Protein AF-A0A9P1A9L5-F1 (afdb_monomer)

Sequence (250 aa):
MLDVLENVRDQLSELHLDADQMEQDINDRKYSIIPPLSDLEQKLLEEERAKRSKPLEGVPEAVDFPLHDIVREMGLDQPVEGIDAEFYEELKKKDAKTVYKNMKEIPDAIARRYLPDLARRFVEFERRIKQVERTLWALPKEDRSLEEDRFEILTELLDKAAQGLEIWEEHCERKIPLGHRCVLEGELIHLITAKFDLIDKICAQFDKLKGKRDEVNDERDMLRYEIRHCDAIFTEIHEKFLKSYLEMDW

Foldseek 3Di:
DVVVVVVVVVVVVVVVVVVVVVVVCVVVVVFFLADDDDPVLVVVVVVVVVVDDDDDPPDDDDDLQVLVVVCVVLVLRGADPPDDPVVLVVVVVDQLLVVQQQLQPPALVVLVRCSSSLSNLLSVLSSLLVVLVVLLVPADDDPPDLLVVVSVLLVLLSVLLNVLSVVLVVLSPADFGSSLNSNLSSLSSNLSVVSSVVSVVCSVCVCVCVVVVVVSVVVSVVSVVSSVVSVVSVVVSVVSVVCRRVVHDD

pLDDT: mean 86.52, std 12.81, range [45.66, 98.44]

Secondary structure (DSSP, 8-state):
-HHHHHHHHHHHHHHHHHHHHHHHHHHTTTT-SSPPPPHHHHHHHHHHHHHSPPPPTTPPPPPSSHHHHHHHHTTTTSPPTT--HHHHHHHHTS-HHHHHTT-TTS-HHHHGGGHHHHHHHHHHHHHHHHHHHHHHHTS---TTSHHHHHHHHHHHHHHHHHHHHHHHHHHHHS---HHHHHHHHHHHHHHHHHHHHHHHHHHTTGGGGTT-HHHHHHHHHHHHHHHHHHHHHHHHHHHHHHHHHTT---

Solvent-accessible surface area (backbone atoms only — not comparable to full-atom values): 14140 Å² total; per-residue (Å²): 114,68,70,60,54,51,54,52,48,52,54,53,50,52,53,49,52,53,48,54,50,48,52,48,38,56,73,70,46,75,61,46,72,50,76,77,80,49,74,67,56,48,52,53,48,52,58,50,57,72,70,54,76,82,70,60,92,93,53,81,77,83,68,92,60,56,58,57,54,52,35,52,77,70,57,32,35,45,69,49,90,98,56,60,69,66,59,56,61,54,51,73,78,49,60,48,43,76,72,20,64,77,28,52,88,39,56,48,90,63,34,57,65,47,48,31,61,53,50,34,53,54,44,50,46,62,57,46,49,58,53,51,51,54,54,59,70,67,52,88,57,52,92,95,34,74,52,36,54,49,50,52,53,51,51,51,38,48,57,57,41,50,49,50,56,58,54,47,53,51,58,72,78,48,85,53,58,42,7,45,50,43,26,50,51,14,51,42,51,44,51,36,50,54,50,52,54,49,50,52,56,46,63,77,46,54,74,78,45,67,94,36,66,68,66,44,50,55,50,51,53,49,53,52,50,52,43,54,47,48,56,54,50,52,50,53,46,50,52,46,48,49,23,48,59,69,75,43,89,118

Nearest PDB structures (foldseek):
  9cpb-assembly1_6K  TM=2.074E-01  e=9.923E-01  Bos taurus
  7khr-assembly1_n  TM=3.176E-01  e=8.191E+00  Bos taurus

Mean predicted aligned error: 8.75 Å

Radius of gyration: 23.17 Å; Cα contacts (8 Å, |Δi|>4): 188; chains: 1; bounding box: 50×59×73 Å

Structure (mmCIF, N/CA/C/O backbone):
data_AF-A0A9P1A9L5-F1
#
_entry.id   AF-A0A9P1A9L5-F1
#
loop_
_atom_site.group_PDB
_atom_site.id
_atom_site.type_symbol
_atom_site.label_atom_id
_atom_site.label_alt_id
_atom_site.label_comp_id
_atom_site.label_asym_id
_atom_site.label_entity_id
_atom_site.label_seq_id
_atom_site.pdbx_PDB_ins_code
_atom_site.Cartn_x
_atom_site.Cartn_y
_atom_site.Cartn_z
_atom_site.occupancy
_atom_site.B_iso_or_equiv
_atom_site.auth_seq_id
_atom_site.auth_comp_id
_atom_site.auth_asym_id
_atom_site.auth_atom_id
_atom_site.pdbx_PDB_model_num
ATOM 1 N N . MET A 1 1 ? 22.531 -40.672 -43.148 1.00 50.56 1 MET A N 1
ATOM 2 C CA . MET A 1 1 ? 21.623 -39.582 -43.583 1.00 50.56 1 MET A CA 1
ATOM 3 C C . MET A 1 1 ? 20.216 -39.799 -43.039 1.00 50.56 1 MET A C 1
ATOM 5 O O . MET A 1 1 ? 19.680 -38.852 -42.491 1.00 50.56 1 MET A O 1
ATOM 9 N N . LEU A 1 2 ? 19.664 -41.019 -43.114 1.00 49.41 2 LEU A N 1
ATOM 10 C CA . LEU A 1 2 ? 18.387 -41.380 -42.475 1.00 49.41 2 LEU A CA 1
ATOM 11 C C . LEU A 1 2 ? 18.439 -41.287 -40.935 1.00 49.41 2 LEU A C 1
ATOM 13 O O . LEU A 1 2 ? 17.637 -40.553 -40.377 1.00 49.41 2 LEU A O 1
ATOM 17 N N . ASP A 1 3 ? 19.467 -41.845 -40.285 1.00 51.09 3 ASP A N 1
ATOM 18 C CA . ASP A 1 3 ? 19.627 -41.757 -38.814 1.00 51.09 3 ASP A CA 1
ATOM 19 C C . ASP A 1 3 ? 19.748 -40.323 -38.273 1.00 51.09 3 ASP A C 1
ATOM 21 O O . ASP A 1 3 ? 19.398 -40.050 -37.134 1.00 51.09 3 ASP A O 1
ATOM 25 N N . VAL A 1 4 ? 20.246 -39.382 -39.083 1.00 52.12 4 VAL A N 1
ATOM 26 C CA . VAL A 1 4 ? 20.356 -37.968 -38.680 1.00 52.12 4 VAL A CA 1
ATOM 27 C C . VAL A 1 4 ? 18.993 -37.276 -38.769 1.00 52.12 4 VAL A C 1
ATOM 29 O O . VAL A 1 4 ? 18.694 -36.415 -37.953 1.00 52.12 4 VAL A O 1
ATOM 32 N N . LEU A 1 5 ? 18.15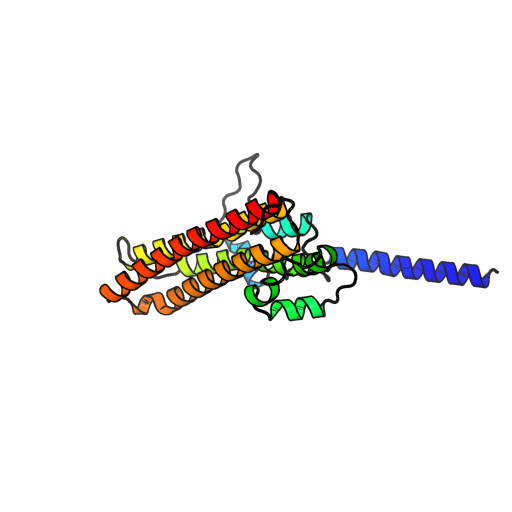3 -37.663 -39.734 1.00 45.66 5 LEU A N 1
ATOM 33 C CA . LEU A 1 5 ? 16.805 -37.115 -39.900 1.00 45.66 5 LEU A CA 1
ATOM 34 C C . LEU A 1 5 ? 15.821 -37.663 -38.859 1.00 45.66 5 LEU A C 1
ATOM 36 O O . LEU A 1 5 ? 14.946 -36.918 -38.43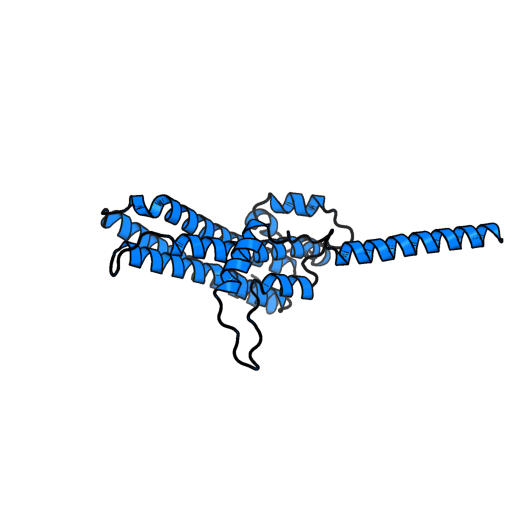1 1.00 45.66 5 LEU A O 1
ATOM 40 N N . GLU A 1 6 ? 15.973 -38.919 -38.431 1.00 53.88 6 GLU A N 1
ATOM 41 C CA . GLU A 1 6 ? 15.203 -39.489 -37.313 1.00 53.88 6 GLU A CA 1
ATOM 42 C C . GLU A 1 6 ? 15.565 -38.818 -35.986 1.00 53.88 6 GLU A C 1
ATOM 44 O O . GLU A 1 6 ? 14.678 -38.340 -35.290 1.00 53.88 6 GLU A O 1
ATOM 49 N N . ASN A 1 7 ? 16.858 -38.631 -35.707 1.00 56.66 7 ASN A N 1
ATOM 50 C CA . ASN A 1 7 ? 17.312 -37.985 -34.472 1.00 56.66 7 ASN A CA 1
ATOM 51 C C . ASN A 1 7 ? 16.873 -36.507 -34.381 1.00 56.66 7 ASN A C 1
ATOM 53 O O . ASN A 1 7 ? 16.500 -36.024 -33.319 1.00 56.66 7 ASN A O 1
ATOM 57 N N . VAL A 1 8 ? 16.854 -35.787 -35.512 1.00 53.59 8 VAL A N 1
ATOM 58 C CA . VAL A 1 8 ? 16.328 -34.409 -35.577 1.00 53.59 8 VAL A CA 1
ATOM 59 C C . VAL A 1 8 ? 14.805 -34.377 -35.409 1.00 53.59 8 VAL A C 1
ATOM 61 O O . VAL A 1 8 ? 14.275 -33.440 -34.816 1.00 53.59 8 VAL A O 1
ATOM 64 N N . ARG A 1 9 ? 14.087 -35.388 -35.912 1.00 55.59 9 ARG A N 1
ATOM 65 C CA . ARG A 1 9 ? 12.630 -35.493 -35.769 1.00 55.59 9 ARG A CA 1
ATOM 66 C C . ARG A 1 9 ? 12.221 -35.819 -34.335 1.00 55.59 9 ARG A C 1
ATOM 68 O O . ARG A 1 9 ? 11.267 -35.217 -33.850 1.00 55.59 9 ARG A O 1
ATOM 75 N N . ASP A 1 10 ? 12.953 -36.706 -33.672 1.00 57.12 10 ASP A N 1
ATOM 76 C CA . ASP A 1 10 ? 12.714 -37.066 -32.275 1.00 57.12 10 ASP A CA 1
ATOM 77 C C . ASP A 1 10 ? 13.008 -35.871 -31.356 1.00 57.12 10 ASP A C 1
ATOM 79 O O . ASP A 1 10 ? 12.148 -35.502 -30.558 1.00 57.12 10 ASP A O 1
ATOM 83 N N . GLN A 1 11 ? 14.119 -35.154 -31.580 1.00 52.41 11 GLN A N 1
ATOM 84 C CA . GLN A 1 11 ? 14.429 -33.900 -30.873 1.00 52.41 11 GLN A CA 1
ATOM 85 C C . GLN A 1 11 ? 13.372 -32.808 -31.090 1.00 52.41 11 GLN A C 1
ATOM 87 O O . GLN A 1 11 ? 13.002 -32.114 -30.149 1.00 52.41 11 GLN A O 1
ATOM 92 N N . LEU A 1 12 ? 12.857 -32.649 -32.315 1.00 50.97 12 LEU A N 1
ATOM 93 C CA . LEU A 1 12 ? 11.762 -31.711 -32.596 1.00 50.97 12 LEU A CA 1
ATOM 94 C C . LEU A 1 12 ? 10.452 -32.123 -31.911 1.00 50.97 12 LEU A C 1
ATOM 96 O O . LEU A 1 12 ? 9.691 -31.254 -31.496 1.00 50.97 12 LEU A O 1
ATOM 100 N N . SER A 1 13 ? 10.188 -33.426 -31.785 1.00 54.66 13 SER A N 1
ATOM 101 C CA . SER A 1 13 ? 8.991 -33.934 -31.109 1.00 54.66 13 SER A CA 1
ATOM 102 C C . SER A 1 13 ? 9.058 -33.786 -29.586 1.00 54.66 13 SER A C 1
ATOM 104 O O . SER A 1 13 ? 8.057 -33.409 -28.984 1.00 54.66 13 SER A O 1
ATOM 106 N N . GLU A 1 14 ? 10.233 -33.990 -28.980 1.00 53.19 14 GLU A N 1
ATOM 107 C CA . GLU A 1 14 ? 10.479 -33.726 -27.556 1.00 53.19 14 GLU A CA 1
ATOM 108 C C . GLU A 1 14 ? 10.382 -32.225 -27.251 1.00 53.19 14 GLU A C 1
ATOM 110 O O . GLU A 1 14 ? 9.707 -31.839 -26.303 1.00 53.19 14 GLU A O 1
ATOM 115 N N . LEU A 1 15 ? 10.942 -31.364 -28.111 1.00 50.00 15 LEU A N 1
ATOM 116 C CA . LEU A 1 15 ? 10.817 -29.906 -27.986 1.00 50.00 15 LEU A CA 1
ATOM 117 C C . LEU A 1 15 ? 9.366 -29.410 -28.103 1.00 50.00 15 LEU A C 1
ATOM 119 O O . LEU A 1 15 ? 9.009 -28.425 -27.463 1.00 50.00 15 LEU A O 1
ATOM 123 N N . HIS A 1 16 ? 8.531 -30.053 -28.926 1.00 52.34 16 HIS A N 1
ATOM 124 C CA . HIS A 1 16 ? 7.101 -29.730 -29.007 1.00 52.34 16 HIS A CA 1
ATOM 125 C C . HIS A 1 16 ? 6.324 -30.222 -27.782 1.00 52.34 16 HIS A C 1
ATOM 127 O O . HIS A 1 16 ? 5.470 -29.491 -27.296 1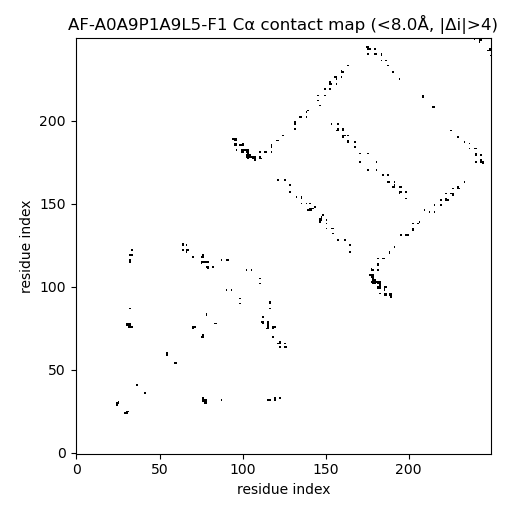.00 52.34 16 HIS A O 1
ATOM 133 N N . LEU A 1 17 ? 6.666 -31.389 -27.228 1.00 50.22 17 LEU A N 1
ATOM 134 C CA . LEU A 1 17 ? 6.090 -31.868 -25.966 1.00 50.22 17 LEU A CA 1
ATOM 135 C C . LEU A 1 17 ? 6.440 -30.952 -24.785 1.00 50.22 17 LEU A C 1
ATOM 137 O O . LEU A 1 17 ? 5.568 -30.650 -23.973 1.00 50.22 17 LEU A O 1
ATOM 141 N N . ASP A 1 18 ? 7.682 -30.469 -24.716 1.00 61.41 18 ASP A N 1
ATOM 142 C CA . ASP A 1 18 ? 8.117 -29.514 -23.693 1.00 61.41 18 ASP A CA 1
ATOM 143 C C . ASP A 1 18 ? 7.456 -28.140 -23.873 1.00 61.41 18 ASP A C 1
ATOM 145 O O . ASP A 1 18 ? 7.105 -27.497 -22.887 1.00 61.41 18 ASP A O 1
ATOM 149 N N . ALA A 1 19 ? 7.237 -27.690 -25.113 1.00 57.44 19 ALA A N 1
ATOM 150 C CA . ALA A 1 19 ? 6.527 -26.442 -25.395 1.00 57.44 19 ALA A CA 1
ATOM 151 C C . ALA A 1 19 ? 5.039 -26.522 -25.023 1.00 57.44 19 ALA A C 1
ATOM 153 O O . ALA A 1 19 ? 4.544 -25.622 -24.349 1.00 57.44 19 ALA A O 1
ATOM 154 N N . ASP A 1 20 ? 4.356 -27.611 -25.383 1.00 66.38 20 ASP A N 1
ATOM 155 C CA . ASP A 1 20 ? 2.947 -27.835 -25.045 1.00 66.38 20 ASP A CA 1
ATOM 156 C C . ASP A 1 20 ? 2.759 -27.992 -23.523 1.00 66.38 20 ASP A C 1
ATOM 158 O O . ASP A 1 20 ? 1.797 -27.475 -22.948 1.00 66.38 20 ASP A O 1
ATOM 162 N N . GLN A 1 21 ? 3.699 -28.661 -22.841 1.00 68.25 21 GLN A N 1
ATOM 163 C CA . GLN A 1 21 ? 3.694 -28.792 -21.383 1.00 68.25 21 GLN A CA 1
ATOM 164 C C . GLN A 1 21 ? 4.014 -27.465 -20.687 1.00 68.25 21 GLN A C 1
ATOM 166 O O . GLN A 1 21 ? 3.397 -27.158 -19.671 1.00 68.25 21 GLN A O 1
ATOM 171 N N . MET A 1 22 ? 4.936 -26.657 -21.220 1.00 55.56 22 MET A N 1
ATOM 172 C CA . MET A 1 22 ? 5.186 -25.303 -20.719 1.00 55.56 22 MET A CA 1
ATOM 173 C C . MET A 1 22 ? 3.974 -24.398 -20.930 1.00 55.56 22 MET A C 1
ATOM 175 O O . MET A 1 22 ? 3.629 -23.640 -20.032 1.00 55.56 22 MET A O 1
ATOM 179 N N . GLU A 1 23 ? 3.293 -24.489 -22.072 1.00 58.53 23 GLU A N 1
ATOM 180 C CA . GLU A 1 23 ? 2.070 -23.729 -22.337 1.00 58.53 23 GLU A CA 1
ATOM 181 C C . GLU A 1 23 ? 0.937 -24.150 -21.388 1.00 58.53 23 GLU A C 1
ATOM 183 O O . GLU A 1 23 ? 0.244 -23.294 -20.835 1.00 58.53 23 GLU A O 1
ATOM 188 N N . GLN A 1 24 ? 0.794 -25.449 -21.103 1.00 65.25 24 GLN A N 1
ATOM 189 C CA . GLN A 1 24 ? -0.096 -25.933 -20.043 1.00 65.25 24 GLN A CA 1
ATOM 190 C C . GLN A 1 24 ? 0.319 -25.435 -18.657 1.00 65.25 24 GLN A C 1
ATOM 192 O O . GLN A 1 24 ? -0.527 -24.935 -17.928 1.00 65.25 24 GLN A O 1
ATOM 197 N N . ASP A 1 25 ? 1.599 -25.491 -18.301 1.00 68.06 25 ASP A N 1
ATOM 198 C CA . ASP A 1 25 ? 2.099 -25.058 -16.993 1.00 68.06 25 ASP A CA 1
ATOM 199 C C . ASP A 1 25 ? 1.963 -23.533 -16.789 1.00 68.06 25 ASP A C 1
ATOM 201 O O . ASP A 1 25 ? 1.699 -23.070 -15.674 1.00 68.06 25 ASP A O 1
ATOM 205 N N . ILE A 1 26 ? 2.078 -22.747 -17.867 1.00 58.09 26 ILE A N 1
ATOM 206 C CA . ILE A 1 26 ? 1.771 -21.310 -17.905 1.00 58.09 26 ILE A CA 1
ATOM 207 C C . ILE A 1 26 ? 0.267 -21.085 -17.698 1.00 58.09 26 ILE A C 1
ATOM 209 O O . ILE A 1 26 ? -0.112 -20.270 -16.854 1.00 58.09 26 ILE A O 1
ATOM 213 N N . ASN A 1 27 ? -0.590 -21.831 -18.403 1.00 59.88 27 ASN A N 1
ATOM 214 C CA . ASN A 1 27 ? -2.048 -21.756 -18.246 1.00 59.88 27 ASN A CA 1
ATOM 215 C C . ASN A 1 27 ? -2.509 -22.179 -16.838 1.00 59.88 27 ASN A C 1
ATOM 217 O O . ASN A 1 27 ? -3.403 -21.553 -16.262 1.00 59.88 27 ASN A O 1
ATOM 221 N N . ASP A 1 28 ? -1.838 -23.170 -16.249 1.00 66.50 28 ASP A N 1
ATOM 222 C CA . ASP A 1 28 ? -2.043 -23.668 -14.885 1.00 66.50 28 ASP A CA 1
ATOM 223 C C . ASP A 1 28 ? -1.376 -22.780 -13.820 1.00 66.50 28 ASP A C 1
ATOM 225 O O . ASP A 1 28 ? -1.453 -23.064 -12.622 1.00 66.50 28 ASP A O 1
ATOM 229 N N . ARG A 1 29 ? -0.756 -21.666 -14.235 1.00 64.62 29 ARG A N 1
ATOM 230 C CA . ARG A 1 29 ? -0.175 -20.628 -13.370 1.00 64.62 29 ARG A CA 1
ATOM 231 C C . ARG A 1 29 ? 0.972 -21.114 -12.484 1.00 64.62 29 ARG A C 1
ATOM 233 O O . ARG A 1 29 ? 1.276 -20.466 -11.481 1.00 64.62 29 ARG A O 1
ATOM 240 N N . LYS A 1 30 ? 1.658 -22.201 -12.850 1.00 63.25 30 LYS A N 1
ATOM 241 C CA . LYS A 1 30 ? 2.789 -22.738 -12.067 1.00 63.25 30 LYS A CA 1
ATOM 242 C C . LYS A 1 30 ? 3.948 -21.750 -11.914 1.00 63.25 30 LYS A C 1
ATOM 244 O O . LYS A 1 30 ? 4.710 -21.868 -10.960 1.00 63.25 30 LYS A O 1
ATOM 249 N N . TYR A 1 31 ? 4.072 -20.788 -12.829 1.00 66.06 31 TYR A N 1
ATOM 250 C CA . TYR A 1 31 ? 5.160 -19.807 -12.846 1.00 66.06 31 TYR A CA 1
ATOM 251 C C . TYR A 1 31 ? 4.744 -18.401 -12.396 1.00 66.06 31 TYR A C 1
ATOM 253 O O . TYR A 1 31 ? 5.550 -17.480 -12.497 1.00 66.06 31 TYR A O 1
ATOM 261 N N . SER A 1 32 ? 3.511 -18.202 -11.913 1.00 77.81 32 SER A N 1
ATOM 262 C CA . SER A 1 32 ? 3.079 -16.875 -11.461 1.00 77.81 32 SER A CA 1
ATOM 263 C C . SER A 1 32 ? 3.827 -16.459 -10.193 1.00 77.81 32 SER A C 1
ATOM 265 O O . SER A 1 32 ? 3.906 -17.208 -9.218 1.00 77.81 32 SER A O 1
ATOM 267 N N . ILE A 1 33 ? 4.361 -15.238 -10.188 1.00 80.88 33 ILE A N 1
ATOM 268 C CA . ILE A 1 33 ? 5.027 -14.653 -9.016 1.00 80.88 33 ILE A CA 1
ATOM 269 C C . ILE A 1 33 ? 3.993 -14.172 -7.987 1.00 80.88 33 ILE A C 1
ATOM 271 O O . ILE A 1 33 ? 4.297 -14.068 -6.791 1.00 80.88 33 ILE A O 1
ATOM 275 N N . ILE A 1 34 ? 2.763 -13.913 -8.438 1.00 81.31 34 ILE A N 1
ATOM 276 C CA . ILE A 1 34 ? 1.638 -13.572 -7.574 1.00 81.31 34 ILE A CA 1
ATOM 277 C C . ILE A 1 34 ? 1.043 -14.862 -7.004 1.00 81.31 34 ILE A C 1
ATOM 279 O O . ILE A 1 34 ? 0.559 -15.704 -7.762 1.00 81.31 34 ILE A O 1
ATOM 283 N N . PRO A 1 35 ? 1.015 -15.024 -5.670 1.00 78.19 35 PRO A N 1
ATOM 284 C CA . PRO A 1 35 ? 0.396 -16.195 -5.070 1.00 78.19 35 PRO A CA 1
ATOM 285 C C . PRO A 1 35 ? -1.116 -16.193 -5.345 1.00 78.19 35 PRO A C 1
ATOM 287 O O . PRO A 1 35 ? -1.736 -15.127 -5.293 1.00 78.19 35 PRO A O 1
ATOM 290 N N . PRO A 1 36 ? -1.760 -17.348 -5.583 1.00 81.25 36 PRO A N 1
ATOM 291 C CA . PRO A 1 36 ? -3.220 -17.419 -5.656 1.00 81.25 36 PRO A CA 1
ATOM 292 C C . PRO A 1 36 ? -3.865 -16.979 -4.329 1.00 81.25 36 PRO A C 1
ATOM 294 O O . PRO A 1 36 ? -3.182 -16.817 -3.314 1.00 81.25 36 PRO A O 1
ATOM 297 N N . LEU A 1 37 ? -5.183 -16.757 -4.331 1.00 81.56 37 LEU A N 1
ATOM 298 C CA . LEU A 1 37 ? -5.927 -16.569 -3.081 1.00 81.56 37 LEU A CA 1
ATOM 299 C C . LEU A 1 37 ? -5.828 -17.844 -2.236 1.00 81.56 37 LEU A C 1
ATOM 301 O O . LEU A 1 37 ? -5.925 -18.951 -2.763 1.00 81.56 37 LEU A O 1
ATOM 305 N N . SER A 1 38 ? -5.649 -17.685 -0.930 1.00 83.88 38 SER A N 1
ATOM 306 C CA . SER A 1 38 ? -5.732 -18.789 0.024 1.00 83.88 38 SER A CA 1
ATOM 307 C C . SER A 1 38 ? -7.169 -19.291 0.176 1.00 83.88 38 SER A C 1
ATOM 309 O O . SER A 1 38 ? -8.123 -18.542 -0.033 1.00 83.88 38 SER A O 1
ATOM 311 N N . ASP A 1 39 ? -7.337 -20.532 0.643 1.00 83.88 39 ASP A N 1
ATOM 312 C CA . ASP A 1 39 ? -8.657 -21.130 0.899 1.00 83.88 39 ASP A CA 1
ATOM 313 C C . ASP A 1 39 ? -9.539 -20.250 1.800 1.00 83.88 39 ASP A C 1
ATOM 315 O O . ASP A 1 39 ? -10.751 -20.136 1.602 1.00 83.88 39 ASP A O 1
ATOM 319 N N . LEU A 1 40 ? -8.928 -19.600 2.798 1.00 83.81 40 LEU A N 1
ATOM 320 C CA . LEU A 1 40 ? -9.629 -18.691 3.701 1.00 83.81 40 LEU A CA 1
ATOM 321 C C . LEU A 1 40 ? -10.083 -17.422 2.974 1.00 83.81 40 LEU A C 1
ATOM 323 O O . LEU A 1 40 ? -11.234 -17.016 3.125 1.00 83.81 40 LEU A O 1
ATOM 327 N N . GLU A 1 41 ? -9.203 -16.798 2.188 1.00 81.25 41 GLU A N 1
ATOM 328 C CA . GLU A 1 41 ? -9.549 -15.614 1.395 1.00 81.25 41 GLU A CA 1
ATOM 329 C C . GLU A 1 41 ? -10.652 -15.931 0.386 1.00 81.25 41 GLU A C 1
ATOM 331 O O . GLU A 1 41 ? -11.592 -15.151 0.242 1.00 81.25 41 GLU A O 1
ATOM 336 N N . GLN A 1 42 ? -10.572 -17.094 -0.259 1.00 85.12 42 GLN A N 1
ATOM 337 C CA . GLN A 1 42 ? -11.542 -17.548 -1.245 1.00 85.12 42 GLN A CA 1
ATOM 338 C C . GLN A 1 42 ? -12.916 -17.789 -0.614 1.00 85.12 42 GLN A C 1
ATOM 340 O O . GLN A 1 42 ? -13.917 -17.274 -1.107 1.00 85.12 42 GLN A O 1
ATOM 345 N N . LYS A 1 43 ? -12.965 -18.461 0.541 1.00 87.00 43 LYS A N 1
ATOM 346 C CA . LYS A 1 43 ? -14.209 -18.642 1.295 1.00 87.00 43 LYS A CA 1
ATOM 347 C C . LYS A 1 43 ? -14.830 -17.305 1.715 1.00 87.00 43 LYS A C 1
ATOM 349 O O . LYS A 1 43 ? -16.031 -17.102 1.552 1.00 87.00 43 LYS A O 1
ATOM 354 N N . LEU A 1 44 ? -14.026 -16.382 2.245 1.00 83.44 44 LEU A N 1
ATOM 355 C CA . LEU A 1 44 ? -14.512 -15.061 2.661 1.00 83.44 44 LEU A CA 1
ATOM 356 C C . LEU A 1 44 ? -15.028 -14.245 1.468 1.00 83.44 44 LEU A C 1
ATOM 358 O O . LEU A 1 44 ? -16.022 -13.530 1.592 1.00 83.44 44 LEU A O 1
ATOM 362 N N . LEU A 1 45 ? -14.386 -14.376 0.306 1.00 82.44 45 LEU A N 1
ATOM 363 C CA . LEU A 1 45 ? -14.829 -13.750 -0.934 1.00 82.44 45 LEU A CA 1
ATOM 364 C C . LEU A 1 45 ? -16.189 -14.290 -1.392 1.00 82.44 45 LEU A C 1
ATOM 366 O O . LEU A 1 45 ? -17.069 -13.521 -1.772 1.00 82.44 45 LEU A O 1
ATOM 370 N N . GLU A 1 46 ? -16.379 -15.607 -1.337 1.00 85.50 46 GLU A N 1
ATOM 371 C CA . GLU A 1 46 ? -17.652 -16.252 -1.669 1.00 85.50 46 GLU A CA 1
ATOM 372 C C . GLU A 1 46 ? -18.779 -15.807 -0.727 1.00 85.50 46 GLU A C 1
ATOM 374 O O . GLU A 1 46 ? -19.881 -15.494 -1.183 1.00 85.50 46 GLU A O 1
ATOM 379 N N . GLU A 1 47 ? -18.498 -15.702 0.575 1.00 85.38 47 GLU A N 1
ATOM 380 C CA . GLU A 1 47 ? -19.443 -15.178 1.568 1.00 85.38 47 GLU A CA 1
ATOM 381 C C . GLU A 1 47 ? -19.829 -13.715 1.295 1.00 85.38 47 GLU A C 1
ATOM 383 O O . GLU A 1 47 ? -20.989 -13.337 1.473 1.00 85.38 47 GLU A O 1
ATOM 388 N N . GLU A 1 48 ? -18.885 -12.878 0.855 1.00 80.69 48 GLU A N 1
ATOM 389 C CA . GLU A 1 48 ? -19.168 -11.498 0.450 1.00 80.69 48 GLU A CA 1
ATOM 390 C C . GLU A 1 48 ? -19.988 -11.433 -0.839 1.00 80.69 48 GLU A C 1
ATOM 392 O O . GLU A 1 48 ? -20.980 -10.704 -0.886 1.00 80.69 48 GLU A O 1
ATOM 397 N N . ARG A 1 49 ? -19.646 -12.231 -1.857 1.00 81.19 49 ARG A N 1
ATOM 398 C CA . ARG A 1 49 ? -20.414 -12.326 -3.110 1.00 81.19 49 ARG A CA 1
ATOM 399 C C . ARG A 1 49 ? -21.857 -12.747 -2.859 1.00 81.19 49 ARG A C 1
ATOM 401 O O . ARG A 1 49 ? -22.766 -12.172 -3.448 1.00 81.19 49 ARG A O 1
ATOM 408 N N . ALA A 1 50 ? -22.082 -13.680 -1.935 1.00 83.69 50 ALA A N 1
ATOM 409 C CA . ALA A 1 50 ? -23.423 -14.120 -1.557 1.00 83.69 50 ALA A CA 1
ATOM 410 C C . ALA A 1 50 ? -24.281 -13.002 -0.931 1.00 83.69 50 ALA A C 1
ATOM 412 O O . ALA A 1 50 ? -25.509 -13.061 -1.004 1.00 83.69 50 ALA A O 1
ATOM 413 N N . LYS A 1 51 ? -23.658 -11.981 -0.326 1.00 82.44 51 LYS A N 1
ATOM 414 C CA . LYS A 1 51 ? -24.353 -10.820 0.260 1.00 82.44 51 LYS A CA 1
ATOM 415 C C . LYS A 1 51 ? -24.655 -9.721 -0.764 1.00 82.44 51 LYS A C 1
ATOM 417 O O . LYS A 1 51 ? -25.478 -8.853 -0.475 1.00 82.44 51 LYS A O 1
ATOM 422 N N . ARG A 1 52 ? -24.001 -9.718 -1.933 1.00 79.00 52 ARG A N 1
ATOM 423 C CA . ARG A 1 52 ? -24.152 -8.660 -2.943 1.00 79.00 52 ARG A CA 1
ATOM 424 C C . ARG A 1 52 ? -25.435 -8.843 -3.752 1.00 79.00 52 ARG A C 1
ATOM 426 O O . ARG A 1 52 ? -25.759 -9.929 -4.226 1.00 79.00 52 ARG A O 1
ATOM 433 N N . SER A 1 53 ? -26.165 -7.749 -3.944 1.00 76.19 53 SER A N 1
ATOM 434 C CA . SER A 1 53 ? -27.260 -7.690 -4.914 1.00 76.19 53 SER A CA 1
ATOM 435 C C . SER A 1 53 ? -26.708 -7.765 -6.338 1.00 76.19 53 SER A C 1
ATOM 437 O O . SER A 1 53 ? -25.671 -7.166 -6.621 1.00 76.19 53 SER A O 1
ATOM 439 N N . LYS A 1 54 ? -27.411 -8.459 -7.244 1.00 75.81 54 LYS A N 1
ATOM 440 C CA . LYS A 1 54 ? -27.007 -8.532 -8.657 1.00 75.81 54 LYS A CA 1
ATOM 441 C C . LYS A 1 54 ? -26.908 -7.128 -9.278 1.00 75.81 54 LYS A C 1
ATOM 443 O O . LYS A 1 54 ? -27.778 -6.300 -8.984 1.00 75.81 54 LYS A O 1
ATOM 448 N N . PRO A 1 55 ? -25.908 -6.872 -10.142 1.00 70.00 55 PRO A N 1
ATOM 449 C CA . PRO A 1 55 ? -25.818 -5.611 -10.862 1.00 70.00 55 PRO A CA 1
ATOM 450 C C . PRO A 1 55 ? -27.053 -5.381 -11.741 1.00 70.00 55 PRO A C 1
ATOM 452 O O . PRO A 1 55 ? -27.693 -6.327 -12.207 1.00 70.00 55 PRO A O 1
ATOM 455 N N . LEU A 1 56 ? -27.386 -4.107 -11.959 1.00 78.69 56 LEU A N 1
ATOM 456 C CA . LEU A 1 56 ? -28.432 -3.709 -12.899 1.00 78.69 56 LEU A CA 1
ATOM 457 C C . LEU A 1 56 ? -28.045 -4.115 -14.330 1.00 78.69 56 LEU A C 1
ATOM 459 O O . LEU A 1 56 ? -26.867 -4.144 -14.684 1.00 78.69 56 LEU A O 1
ATOM 463 N N . GLU A 1 57 ? -29.044 -4.418 -15.159 1.00 76.50 57 GLU A N 1
ATOM 464 C CA . GLU A 1 57 ? -28.835 -4.862 -16.541 1.00 76.50 57 GLU A CA 1
ATOM 465 C C . GLU A 1 57 ? -28.031 -3.821 -17.345 1.00 76.50 57 GLU A C 1
ATOM 467 O O . GLU A 1 57 ? -28.375 -2.640 -17.371 1.00 76.50 57 GLU A O 1
ATOM 472 N N . GLY A 1 58 ? -26.934 -4.257 -17.974 1.00 74.94 58 GLY A N 1
ATOM 473 C CA . GLY A 1 58 ? -26.022 -3.393 -18.734 1.00 74.94 58 GLY A CA 1
ATOM 474 C C . GLY A 1 58 ? -24.879 -2.760 -17.931 1.00 74.94 58 GLY A C 1
ATOM 475 O O . GLY A 1 58 ? -24.017 -2.126 -18.537 1.00 74.94 58 GLY A O 1
ATOM 476 N N . VAL A 1 59 ? -24.826 -2.943 -16.606 1.00 69.50 59 VAL A N 1
ATOM 477 C CA . VAL A 1 59 ? -23.697 -2.496 -15.772 1.00 69.50 59 VAL A CA 1
ATOM 478 C C . VAL A 1 59 ? -22.695 -3.64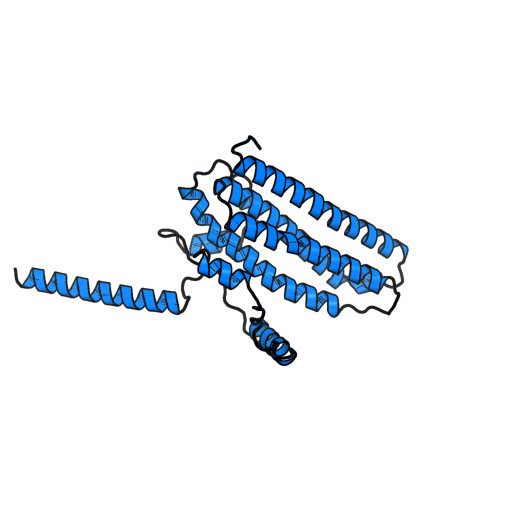8 -15.611 1.00 69.50 59 VAL A C 1
ATOM 480 O O . VAL A 1 59 ? -23.094 -4.715 -15.136 1.00 69.50 59 VAL A O 1
ATOM 483 N N . PRO A 1 60 ? -21.415 -3.468 -15.995 1.00 70.19 60 PRO A N 1
ATOM 484 C CA . PRO A 1 60 ? -20.372 -4.458 -15.742 1.00 70.19 60 PRO A CA 1
ATOM 485 C C . PRO A 1 60 ? -20.265 -4.788 -14.251 1.00 70.19 60 PRO A C 1
ATOM 487 O O . PRO A 1 60 ? -20.409 -3.913 -13.396 1.00 70.19 60 PRO A O 1
ATOM 490 N N . GLU A 1 61 ? -20.013 -6.053 -13.933 1.00 73.19 61 GLU A N 1
ATOM 491 C CA . GLU A 1 61 ? -19.795 -6.477 -12.553 1.00 73.19 61 GLU A CA 1
ATOM 492 C C . GLU A 1 61 ? -18.458 -5.922 -12.044 1.00 73.19 61 GLU A C 1
ATOM 494 O O . GLU A 1 61 ? -17.440 -6.006 -12.732 1.00 73.19 61 GLU A O 1
ATOM 499 N N . ALA A 1 62 ? -18.461 -5.332 -10.846 1.00 69.62 62 ALA A N 1
ATOM 500 C CA . ALA A 1 62 ? -17.236 -4.850 -10.222 1.00 69.62 62 ALA A CA 1
ATOM 501 C C . ALA A 1 62 ? -16.335 -6.040 -9.865 1.00 69.62 62 ALA A C 1
ATOM 503 O O . ALA A 1 62 ? -16.753 -6.954 -9.148 1.00 69.62 62 ALA A O 1
ATOM 504 N N . VAL A 1 63 ? -15.099 -6.017 -10.364 1.00 76.19 63 VAL A N 1
ATOM 505 C CA . VAL A 1 63 ? -14.096 -7.042 -10.068 1.00 76.19 63 VAL A CA 1
ATOM 506 C C . VAL A 1 63 ? -13.638 -6.892 -8.618 1.00 76.19 63 VAL A C 1
ATOM 508 O O . VAL A 1 63 ? -13.477 -5.788 -8.111 1.00 76.19 63 VAL A O 1
ATOM 511 N N . ASP A 1 64 ? -13.442 -8.017 -7.934 1.00 76.12 64 ASP A N 1
ATOM 512 C CA . ASP A 1 64 ? -13.046 -8.022 -6.525 1.00 76.12 64 ASP A CA 1
ATOM 513 C C . ASP A 1 64 ? -11.589 -7.623 -6.287 1.00 76.12 64 ASP A C 1
ATOM 515 O O . ASP A 1 64 ? -11.285 -7.083 -5.226 1.00 76.12 64 ASP A O 1
ATOM 519 N N . PHE A 1 65 ? -10.714 -7.967 -7.227 1.00 82.06 65 PHE A N 1
ATOM 520 C CA . PHE A 1 65 ? -9.270 -7.747 -7.175 1.00 82.06 65 PHE A CA 1
ATOM 521 C C . PHE A 1 65 ? -8.792 -7.225 -8.541 1.00 82.06 65 PHE A C 1
ATOM 523 O O . PHE A 1 65 ? -8.139 -7.969 -9.280 1.00 82.06 65 PHE A O 1
ATOM 530 N N . PRO A 1 66 ? -9.223 -6.015 -8.951 1.00 84.19 66 PRO A N 1
ATOM 531 C CA . PRO A 1 66 ? -8.909 -5.455 -10.264 1.00 84.19 66 PRO A CA 1
ATOM 532 C C . PRO A 1 66 ? -7.404 -5.385 -10.552 1.00 84.19 66 PRO A C 1
ATOM 534 O O . PRO A 1 66 ? -7.007 -5.643 -11.690 1.00 84.19 66 PRO A O 1
ATOM 537 N N . LEU A 1 67 ? -6.551 -5.134 -9.548 1.00 86.94 67 LEU A N 1
ATOM 538 C CA . LEU A 1 67 ? -5.103 -5.084 -9.774 1.00 86.94 67 LEU A CA 1
ATOM 539 C C . LEU A 1 67 ? -4.544 -6.423 -10.245 1.00 86.94 67 LEU A C 1
ATOM 541 O O . LEU A 1 67 ? -3.619 -6.457 -11.053 1.00 86.94 67 LEU A O 1
ATOM 545 N N . HIS A 1 68 ? -5.106 -7.539 -9.778 1.00 84.06 68 HIS A N 1
ATOM 546 C CA . HIS A 1 68 ? -4.664 -8.855 -10.225 1.00 84.06 68 HIS A CA 1
ATOM 547 C C . HIS A 1 68 ? -4.837 -9.024 -11.741 1.00 84.06 68 HIS A C 1
ATOM 549 O O . HIS A 1 68 ? -3.981 -9.629 -12.397 1.00 84.06 68 HIS A O 1
ATOM 555 N N . ASP A 1 69 ? -5.941 -8.534 -12.299 1.00 84.88 69 ASP A N 1
ATOM 556 C CA . ASP A 1 69 ? -6.196 -8.645 -13.731 1.00 84.88 69 ASP A CA 1
ATOM 557 C C . ASP A 1 69 ? -5.334 -7.650 -14.520 1.00 84.88 69 ASP A C 1
ATOM 559 O O . ASP A 1 69 ? -4.714 -8.062 -15.499 1.00 84.88 69 ASP A O 1
ATOM 563 N N . ILE A 1 70 ? -5.151 -6.418 -14.025 1.00 86.88 70 ILE A N 1
ATOM 564 C CA . ILE A 1 70 ? -4.236 -5.426 -14.623 1.00 86.88 70 ILE A CA 1
ATOM 565 C C . ILE A 1 70 ? -2.807 -5.979 -14.723 1.00 86.88 70 ILE A C 1
ATOM 567 O O . ILE A 1 70 ? -2.200 -5.949 -15.793 1.00 86.88 70 ILE A O 1
ATOM 571 N N . VAL A 1 71 ? -2.263 -6.539 -13.635 1.00 89.31 71 VAL A N 1
ATOM 572 C CA . VAL A 1 71 ? -0.906 -7.115 -13.643 1.00 89.31 71 VAL A CA 1
ATOM 573 C C . VAL A 1 71 ? -0.778 -8.207 -14.703 1.00 89.31 71 VAL A C 1
ATOM 575 O O . VAL A 1 71 ? 0.237 -8.268 -15.401 1.00 89.31 71 VAL A O 1
ATOM 578 N N . ARG A 1 72 ? -1.803 -9.054 -14.835 1.00 86.62 72 ARG A N 1
ATOM 579 C CA . ARG A 1 72 ? -1.820 -10.153 -15.804 1.00 86.62 72 ARG A CA 1
ATOM 580 C C . ARG A 1 72 ? -1.857 -9.632 -17.236 1.00 86.62 72 ARG A C 1
ATOM 582 O O . ARG A 1 72 ? -1.081 -10.086 -18.070 1.00 86.62 72 ARG A O 1
ATOM 589 N N . GLU A 1 73 ? -2.726 -8.667 -17.522 1.00 88.31 73 GLU A N 1
ATOM 590 C CA . GLU A 1 73 ? -2.831 -8.040 -18.845 1.00 88.31 73 GLU A CA 1
ATOM 591 C C . GLU A 1 73 ? -1.522 -7.359 -19.261 1.00 88.31 73 GLU A C 1
ATOM 593 O O . GLU A 1 73 ? -1.151 -7.368 -20.435 1.00 88.31 73 GLU A O 1
ATOM 598 N N . MET A 1 74 ? -0.777 -6.830 -18.290 1.00 87.19 74 MET A N 1
ATOM 599 C CA . MET A 1 74 ? 0.536 -6.226 -18.503 1.00 87.19 74 MET A CA 1
ATOM 600 C C . MET A 1 74 ? 1.701 -7.231 -18.541 1.00 87.19 74 MET A C 1
ATOM 602 O O . MET A 1 74 ? 2.837 -6.822 -18.798 1.00 87.19 74 MET A O 1
ATOM 606 N N . GLY A 1 75 ? 1.460 -8.520 -18.271 1.00 87.88 75 GLY A N 1
ATOM 607 C CA . GLY A 1 75 ? 2.500 -9.554 -18.184 1.00 87.88 75 GLY A CA 1
ATOM 608 C C . GLY A 1 75 ? 3.490 -9.338 -17.034 1.00 87.88 75 GLY A C 1
ATOM 609 O O . GLY A 1 75 ? 4.648 -9.747 -17.118 1.00 87.88 75 GLY A O 1
ATOM 610 N N . LEU A 1 76 ? 3.063 -8.646 -15.977 1.00 89.62 76 LEU A N 1
ATOM 611 C CA . LEU A 1 76 ? 3.877 -8.325 -14.803 1.00 89.62 76 LEU A CA 1
ATOM 612 C C . LEU A 1 76 ? 3.826 -9.426 -13.729 1.00 89.62 76 LEU A C 1
ATOM 614 O O . LEU A 1 76 ? 4.547 -9.347 -12.740 1.00 89.62 76 LEU A O 1
ATOM 618 N N . ASP A 1 77 ? 2.996 -10.455 -13.905 1.00 87.31 77 ASP A N 1
ATOM 619 C CA . ASP A 1 77 ? 2.887 -11.606 -13.002 1.00 87.31 77 ASP A CA 1
ATOM 620 C C . ASP A 1 77 ? 3.850 -12.747 -13.363 1.00 87.31 77 ASP A C 1
ATOM 622 O O . ASP A 1 77 ? 3.946 -13.725 -12.617 1.00 87.31 77 ASP A O 1
ATOM 626 N N . GLN A 1 78 ? 4.574 -12.618 -14.477 1.00 86.38 78 GLN A N 1
ATOM 627 C CA . GLN A 1 78 ? 5.509 -13.620 -14.977 1.00 86.38 78 GLN A CA 1
ATOM 628 C C . GLN A 1 78 ? 6.967 -13.265 -14.652 1.00 86.38 78 GLN A C 1
ATOM 630 O O . GLN A 1 78 ? 7.346 -12.086 -14.659 1.00 86.38 78 GLN A O 1
ATOM 635 N N . PRO A 1 79 ? 7.822 -14.270 -14.390 1.00 85.31 79 PRO A N 1
ATOM 636 C CA . PRO A 1 79 ? 9.253 -14.056 -14.265 1.00 85.31 79 PRO A CA 1
ATOM 637 C C . PRO A 1 79 ? 9.832 -13.551 -15.582 1.00 85.31 79 PRO A C 1
ATOM 639 O O . PRO A 1 79 ? 9.458 -13.990 -16.668 1.00 85.31 79 PRO A O 1
ATOM 642 N N . VAL A 1 80 ? 10.786 -12.627 -15.480 1.00 86.88 80 VAL A N 1
ATOM 643 C CA . VAL A 1 80 ? 11.530 -12.171 -16.656 1.00 86.88 80 VAL A CA 1
ATOM 644 C C . VAL A 1 80 ? 12.430 -13.307 -17.145 1.00 86.88 80 VAL A C 1
ATOM 646 O O . VAL A 1 80 ? 13.080 -13.975 -16.343 1.00 86.88 80 VAL A O 1
ATOM 649 N N . GLU A 1 81 ? 12.493 -13.504 -18.463 1.00 83.00 81 GLU A N 1
ATOM 650 C CA . GLU A 1 81 ? 13.313 -14.545 -19.088 1.00 83.00 81 GLU A CA 1
ATOM 651 C C . GLU A 1 81 ? 14.764 -14.522 -18.567 1.00 83.00 81 GLU A C 1
ATOM 653 O O . GLU A 1 81 ? 15.413 -13.472 -18.493 1.00 83.00 81 GLU A O 1
ATOM 658 N N . GLY A 1 82 ? 15.270 -15.697 -18.182 1.00 80.12 82 GLY A N 1
ATOM 659 C CA . GLY A 1 82 ? 16.620 -15.862 -17.639 1.00 80.12 82 GLY A CA 1
ATOM 660 C C . GLY A 1 82 ? 16.788 -15.466 -16.166 1.00 80.12 82 GLY A C 1
ATOM 661 O O . GLY A 1 82 ? 17.924 -15.420 -15.692 1.00 80.12 82 GLY A O 1
ATOM 662 N N . ILE A 1 83 ? 15.700 -15.179 -15.442 1.00 85.69 83 ILE A N 1
ATOM 663 C CA . ILE A 1 83 ? 15.704 -14.946 -13.991 1.00 85.69 83 ILE A CA 1
ATOM 664 C C . ILE A 1 83 ? 15.131 -16.161 -13.264 1.00 85.69 83 ILE A C 1
ATOM 666 O O . ILE A 1 83 ? 14.032 -16.616 -13.568 1.00 85.69 83 ILE A O 1
ATOM 670 N N . ASP A 1 84 ? 15.886 -16.673 -12.294 1.00 83.00 84 ASP A N 1
ATOM 671 C CA . ASP A 1 84 ? 15.484 -17.814 -11.471 1.00 83.00 84 ASP A CA 1
ATOM 672 C C . ASP A 1 84 ? 14.399 -17.425 -10.449 1.00 83.00 84 ASP A C 1
ATOM 674 O O . ASP A 1 84 ? 14.378 -16.304 -9.937 1.00 83.00 84 ASP A O 1
ATOM 678 N N . ALA A 1 85 ? 13.528 -18.368 -10.100 1.00 84.50 85 ALA A N 1
ATOM 679 C CA . ALA A 1 85 ? 12.513 -18.208 -9.066 1.00 84.50 85 ALA A CA 1
ATOM 680 C C . ALA A 1 85 ? 13.126 -17.853 -7.698 1.00 84.50 85 ALA A C 1
ATOM 682 O O . ALA A 1 85 ? 12.538 -17.071 -6.946 1.00 84.50 85 ALA A O 1
ATOM 683 N N . GLU A 1 86 ? 14.333 -18.352 -7.393 1.00 88.50 86 GLU A N 1
ATOM 684 C CA . GLU A 1 86 ? 15.041 -18.046 -6.141 1.00 88.50 86 GLU A CA 1
ATOM 685 C C . GLU A 1 86 ? 15.276 -16.535 -5.958 1.00 88.50 86 GLU A C 1
ATOM 687 O O . GLU A 1 86 ? 15.151 -16.018 -4.846 1.00 88.50 86 GLU A O 1
ATOM 692 N N . PHE A 1 87 ? 15.507 -15.793 -7.048 1.00 90.88 87 PHE A N 1
ATOM 693 C CA . PHE A 1 87 ? 15.659 -14.336 -7.005 1.00 90.88 87 PHE A CA 1
ATOM 694 C C . PHE A 1 87 ? 14.415 -13.651 -6.424 1.00 90.88 87 PHE A C 1
ATOM 696 O O . PHE A 1 87 ? 14.523 -12.801 -5.537 1.00 90.88 87 PHE A O 1
ATOM 703 N N . TYR A 1 88 ? 13.224 -14.040 -6.884 1.00 90.69 88 TYR A N 1
ATOM 704 C CA . TYR A 1 88 ? 11.968 -13.470 -6.398 1.00 90.69 88 TYR A CA 1
ATOM 705 C C . TYR A 1 88 ? 11.668 -13.902 -4.956 1.00 90.69 88 TYR A C 1
ATOM 707 O O . TYR A 1 88 ? 11.199 -13.089 -4.159 1.00 90.69 88 TYR A O 1
ATOM 715 N N . GLU A 1 89 ? 12.009 -15.135 -4.575 1.00 89.50 89 GLU A N 1
ATOM 716 C CA . GLU A 1 89 ? 11.896 -15.603 -3.186 1.00 89.50 89 GLU A CA 1
ATOM 717 C C . GLU A 1 89 ? 12.815 -14.847 -2.216 1.00 89.50 89 GLU A C 1
ATOM 719 O O . GLU A 1 89 ? 12.451 -14.595 -1.063 1.00 89.50 89 GLU A O 1
ATOM 724 N N . GLU A 1 90 ? 14.000 -14.433 -2.662 1.00 90.75 90 GLU A N 1
ATOM 725 C CA . GLU A 1 90 ? 14.848 -13.539 -1.879 1.00 90.75 90 GLU A CA 1
ATOM 726 C C . GLU A 1 90 ? 14.274 -12.126 -1.772 1.00 90.75 90 GLU A C 1
ATOM 728 O O . GLU A 1 90 ? 14.344 -11.521 -0.698 1.00 90.75 90 GLU A O 1
ATOM 733 N N . LEU A 1 91 ? 13.726 -11.583 -2.866 1.00 91.38 91 LEU A N 1
ATOM 734 C CA . LEU A 1 91 ? 13.137 -10.243 -2.869 1.00 91.38 91 LEU A CA 1
ATOM 735 C C . LEU A 1 91 ? 11.978 -10.137 -1.882 1.00 91.38 91 LEU A C 1
ATOM 737 O O . LEU A 1 91 ? 11.923 -9.159 -1.135 1.00 91.38 91 LEU A O 1
ATOM 741 N N . LYS A 1 92 ? 11.125 -11.164 -1.788 1.00 90.06 92 LYS A N 1
ATOM 742 C CA . LYS A 1 92 ? 10.011 -11.239 -0.823 1.00 90.06 92 LYS A CA 1
ATOM 743 C C . LYS A 1 92 ? 10.439 -10.989 0.626 1.00 90.06 92 LYS A C 1
ATOM 745 O O . LYS A 1 92 ? 9.674 -10.427 1.404 1.00 90.06 92 LYS A O 1
ATOM 750 N N . LYS A 1 93 ? 11.666 -11.368 0.993 1.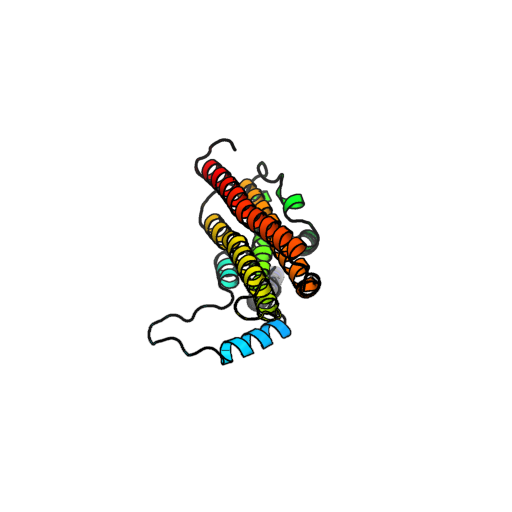00 90.00 93 LYS A N 1
ATOM 751 C CA . LYS A 1 93 ? 12.199 -11.255 2.364 1.00 90.00 93 LYS A CA 1
ATOM 752 C C . LYS A 1 93 ? 12.803 -9.882 2.673 1.00 90.00 93 LYS A C 1
ATOM 754 O O . LYS A 1 93 ? 13.167 -9.625 3.819 1.00 90.00 93 LYS A O 1
ATOM 759 N N . LYS A 1 94 ? 12.970 -9.022 1.665 1.00 91.62 94 LYS A N 1
ATOM 760 C CA . LYS A 1 94 ? 13.647 -7.727 1.788 1.00 91.62 94 LYS A CA 1
ATOM 761 C C . LYS A 1 94 ? 12.627 -6.588 1.855 1.00 91.62 94 LYS A C 1
ATOM 763 O O . LYS A 1 94 ? 11.568 -6.633 1.226 1.00 91.62 94 LYS A O 1
ATOM 768 N N . ASP A 1 95 ? 12.975 -5.549 2.609 1.00 90.06 95 ASP A N 1
ATOM 769 C CA . ASP A 1 95 ? 12.223 -4.296 2.644 1.00 90.06 95 ASP A CA 1
ATOM 770 C C . ASP A 1 95 ? 12.344 -3.565 1.297 1.00 90.06 95 ASP A C 1
ATOM 772 O O . ASP A 1 95 ? 13.447 -3.374 0.777 1.00 90.06 95 ASP A O 1
ATOM 776 N N . ALA A 1 96 ? 11.204 -3.148 0.741 1.00 89.31 96 ALA A N 1
ATOM 777 C CA . ALA A 1 96 ? 11.137 -2.540 -0.585 1.00 89.31 96 ALA A CA 1
ATOM 778 C C . ALA A 1 96 ? 11.954 -1.243 -0.657 1.00 89.31 96 ALA A C 1
ATOM 780 O O . ALA A 1 96 ? 12.736 -1.061 -1.590 1.00 89.31 96 ALA A O 1
ATOM 781 N N . LYS A 1 97 ? 11.868 -0.379 0.364 1.00 84.19 97 LYS A N 1
ATOM 782 C CA . LYS A 1 97 ? 12.649 0.865 0.397 1.00 84.19 97 LYS A CA 1
ATOM 783 C C . LYS A 1 97 ? 14.140 0.573 0.275 1.00 84.19 97 LYS A C 1
ATOM 785 O O . LYS A 1 97 ? 14.848 1.258 -0.449 1.00 84.19 97 LYS A O 1
ATOM 790 N N . THR A 1 98 ? 14.624 -0.458 0.958 1.00 90.12 98 THR A N 1
ATOM 791 C CA . THR A 1 98 ? 16.041 -0.832 0.948 1.00 90.12 98 THR A CA 1
ATOM 792 C C . THR A 1 98 ? 16.487 -1.390 -0.404 1.00 90.12 98 THR A C 1
ATOM 794 O O . THR A 1 98 ? 17.559 -1.025 -0.883 1.00 90.12 98 THR A O 1
ATOM 797 N N . VAL A 1 99 ? 15.670 -2.241 -1.032 1.00 92.44 99 VAL A N 1
ATOM 798 C CA . VAL A 1 99 ? 15.973 -2.830 -2.348 1.00 92.44 99 VAL A CA 1
ATOM 799 C C . VAL A 1 99 ? 16.005 -1.758 -3.437 1.00 92.44 99 VAL A C 1
ATOM 801 O O . VAL A 1 99 ? 16.943 -1.714 -4.232 1.00 92.44 99 VAL A O 1
ATOM 804 N N . TYR A 1 100 ? 15.001 -0.881 -3.459 1.00 95.12 100 TYR A N 1
ATOM 805 C CA . TYR A 1 100 ? 14.729 -0.028 -4.612 1.00 95.12 100 TYR A CA 1
ATOM 806 C C . TYR A 1 100 ? 15.377 1.358 -4.549 1.00 95.12 100 TYR A C 1
ATOM 808 O O . TYR A 1 100 ? 15.581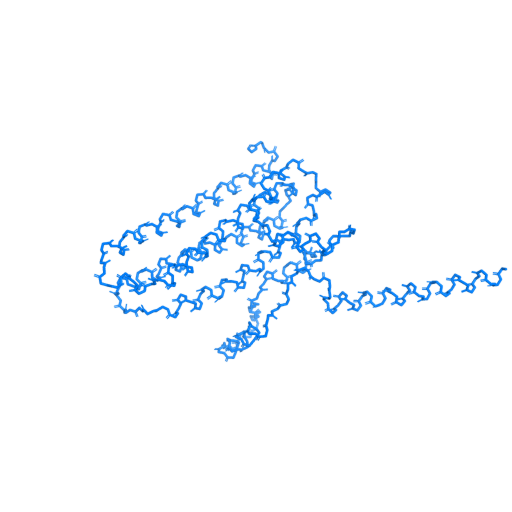 1.974 -5.591 1.00 95.12 100 TYR A O 1
ATOM 816 N N . LYS A 1 101 ? 15.764 1.847 -3.362 1.00 92.31 101 LYS A N 1
ATOM 817 C CA . LYS A 1 101 ? 16.226 3.235 -3.137 1.00 92.31 101 LYS A CA 1
ATOM 818 C C . LYS A 1 101 ? 17.305 3.733 -4.102 1.00 92.31 101 LYS A C 1
ATOM 820 O O . LYS A 1 101 ? 17.309 4.908 -4.447 1.00 92.31 101 LYS A O 1
ATOM 825 N N . ASN A 1 102 ? 18.228 2.868 -4.520 1.00 91.56 102 ASN A N 1
ATOM 826 C CA . ASN A 1 102 ? 19.372 3.257 -5.352 1.00 91.56 102 ASN A CA 1
ATOM 827 C C . ASN A 1 102 ? 19.234 2.800 -6.812 1.00 91.56 102 ASN A C 1
ATOM 829 O O . ASN A 1 102 ? 20.230 2.727 -7.528 1.00 91.56 102 ASN A O 1
ATOM 833 N N . MET A 1 103 ? 18.019 2.470 -7.260 1.00 94.38 103 MET A N 1
ATOM 834 C CA . MET A 1 103 ? 17.800 1.935 -8.604 1.00 94.38 103 MET A CA 1
ATOM 835 C C . MET A 1 103 ? 17.678 2.988 -9.701 1.00 94.38 103 MET A C 1
ATOM 837 O O . MET A 1 103 ? 17.655 2.624 -10.870 1.00 94.38 103 MET A O 1
ATOM 841 N N . LYS A 1 104 ? 17.660 4.278 -9.354 1.00 92.69 104 LYS A N 1
ATOM 842 C CA . LYS A 1 104 ? 17.497 5.376 -10.312 1.00 92.69 104 LYS A CA 1
ATOM 843 C C . LYS A 1 104 ? 18.412 5.257 -11.533 1.00 92.69 104 LYS A C 1
ATOM 845 O O . LYS A 1 104 ? 17.942 5.283 -12.659 1.00 92.69 104 LYS A O 1
ATOM 850 N N . GLU A 1 105 ? 19.708 5.108 -11.284 1.00 92.00 105 GLU A N 1
ATOM 851 C CA . GLU A 1 105 ? 20.752 5.117 -12.317 1.00 92.00 105 GLU A CA 1
ATOM 852 C C . GLU A 1 105 ? 20.959 3.728 -12.951 1.00 92.00 105 GLU A C 1
ATOM 854 O O . GLU A 1 105 ? 21.915 3.498 -13.693 1.00 92.00 105 GLU A O 1
ATOM 859 N N . ILE A 1 106 ? 20.096 2.761 -12.623 1.00 92.75 106 ILE A N 1
ATOM 860 C CA . ILE A 1 106 ? 20.187 1.404 -13.150 1.00 92.75 106 ILE A CA 1
ATOM 861 C C . ILE A 1 106 ? 19.539 1.361 -14.539 1.00 92.75 106 ILE A C 1
ATOM 863 O O . ILE A 1 106 ? 18.389 1.777 -14.686 1.00 92.75 106 ILE A O 1
ATOM 867 N N . PRO A 1 107 ? 20.224 0.801 -15.556 1.00 93.25 107 PRO A N 1
ATOM 868 C CA . PRO A 1 107 ? 19.658 0.654 -16.890 1.00 93.25 107 PRO A CA 1
ATOM 869 C C . PRO A 1 107 ? 18.345 -0.134 -16.897 1.00 93.25 107 PRO A C 1
ATOM 871 O O . PRO A 1 107 ? 18.217 -1.154 -16.214 1.00 93.25 107 PRO A O 1
ATOM 874 N N . ASP A 1 108 ? 17.419 0.258 -17.771 1.00 93.31 108 ASP A N 1
ATOM 875 C CA . ASP A 1 108 ? 16.105 -0.383 -17.919 1.00 93.31 108 ASP A CA 1
ATOM 876 C C . ASP A 1 108 ? 16.181 -1.899 -18.154 1.00 93.31 108 ASP A C 1
ATOM 878 O O . ASP A 1 108 ? 15.355 -2.653 -17.641 1.00 93.31 108 ASP A O 1
ATOM 882 N N . ALA A 1 109 ? 17.204 -2.369 -18.874 1.00 89.88 109 ALA A N 1
ATOM 883 C CA . ALA A 1 109 ? 17.440 -3.796 -19.112 1.00 89.88 109 ALA A CA 1
ATOM 884 C C . ALA A 1 109 ? 17.649 -4.603 -17.813 1.00 89.88 109 ALA A C 1
ATOM 886 O O . ALA A 1 109 ? 17.357 -5.799 -17.764 1.00 89.88 109 ALA A O 1
ATOM 887 N N . ILE A 1 110 ? 18.154 -3.955 -16.761 1.00 91.44 110 ILE A N 1
ATOM 888 C CA . ILE A 1 110 ? 18.346 -4.547 -15.436 1.00 91.44 110 ILE A CA 1
ATOM 889 C C . ILE A 1 110 ? 17.120 -4.272 -14.560 1.00 91.44 110 ILE A C 1
ATOM 891 O O . ILE A 1 110 ? 16.602 -5.201 -13.943 1.00 91.44 110 ILE A O 1
ATOM 895 N N . ALA A 1 111 ? 16.625 -3.029 -14.535 1.00 93.19 111 ALA A N 1
ATOM 896 C CA . ALA A 1 111 ? 15.496 -2.627 -13.694 1.00 93.19 111 ALA A CA 1
ATOM 897 C C . ALA A 1 111 ? 14.206 -3.408 -14.007 1.00 93.19 111 ALA A C 1
ATOM 899 O O . ALA A 1 111 ? 13.473 -3.774 -13.091 1.00 93.19 111 ALA A O 1
ATOM 900 N N . ARG A 1 112 ? 13.981 -3.781 -15.277 1.00 93.12 112 ARG A N 1
ATOM 901 C CA . ARG A 1 112 ? 12.835 -4.600 -15.711 1.00 93.12 112 ARG A CA 1
ATOM 902 C C . ARG A 1 112 ? 12.642 -5.881 -14.893 1.00 93.12 112 ARG A C 1
ATOM 904 O O . ARG A 1 112 ? 11.508 -6.284 -14.667 1.00 93.12 112 ARG A O 1
ATOM 911 N N . ARG A 1 113 ? 13.729 -6.502 -14.422 1.00 93.38 113 ARG A N 1
ATOM 912 C CA . ARG A 1 113 ? 13.705 -7.767 -13.660 1.00 93.38 113 ARG A CA 1
ATOM 913 C C . ARG A 1 113 ? 12.957 -7.653 -12.329 1.00 93.38 113 ARG A C 1
ATOM 915 O O . ARG A 1 113 ? 12.493 -8.662 -11.809 1.00 93.38 113 ARG A O 1
ATOM 922 N N . TYR A 1 114 ? 12.836 -6.436 -11.803 1.00 94.19 114 TYR A N 1
ATOM 923 C CA . TYR A 1 114 ? 12.238 -6.143 -10.505 1.00 94.19 114 TYR A CA 1
ATOM 924 C C . TYR A 1 114 ? 10.756 -5.760 -10.576 1.00 94.19 114 TYR A C 1
ATOM 926 O O . TYR A 1 114 ? 10.072 -5.817 -9.556 1.00 94.19 114 TYR A O 1
ATOM 934 N N . LEU A 1 115 ? 10.243 -5.397 -11.759 1.00 93.31 115 LEU A N 1
ATOM 935 C CA . LEU A 1 115 ? 8.841 -4.997 -11.919 1.00 93.31 115 LEU A CA 1
ATOM 936 C C . LEU A 1 115 ? 7.850 -6.078 -11.451 1.00 93.31 115 LEU A C 1
ATOM 938 O O . LEU A 1 115 ? 6.875 -5.704 -10.800 1.00 93.31 115 LEU A O 1
ATOM 942 N N . PRO A 1 116 ? 8.098 -7.388 -11.670 1.00 93.56 116 PRO A N 1
ATOM 943 C CA . PRO A 1 116 ? 7.201 -8.411 -11.141 1.00 93.56 116 PRO A CA 1
ATOM 944 C C . PRO A 1 116 ? 7.126 -8.465 -9.608 1.00 93.56 116 PRO A C 1
ATOM 946 O O . PRO A 1 116 ? 6.056 -8.711 -9.056 1.00 93.56 116 PRO A O 1
ATOM 949 N N . ASP A 1 117 ? 8.225 -8.190 -8.888 1.00 95.06 117 ASP A N 1
ATOM 950 C CA . ASP A 1 117 ? 8.173 -8.123 -7.417 1.00 95.06 117 ASP A CA 1
ATOM 951 C C . ASP A 1 117 ? 7.396 -6.893 -6.936 1.00 95.06 117 ASP A C 1
ATOM 953 O O . ASP A 1 117 ? 6.622 -6.997 -5.985 1.00 95.06 117 ASP A O 1
ATOM 957 N N . LEU A 1 118 ? 7.571 -5.745 -7.598 1.00 94.88 118 LEU A N 1
ATOM 958 C CA . LEU A 1 118 ? 6.806 -4.533 -7.295 1.00 94.88 118 LEU A CA 1
ATOM 959 C C . LEU A 1 118 ? 5.307 -4.786 -7.492 1.00 94.88 118 LEU A C 1
ATOM 961 O O . LEU A 1 118 ? 4.533 -4.603 -6.554 1.00 94.88 118 LEU A O 1
ATOM 965 N N . ALA A 1 119 ? 4.910 -5.305 -8.658 1.00 94.62 119 ALA A N 1
ATOM 966 C CA . ALA A 1 119 ? 3.520 -5.627 -8.974 1.00 94.62 119 ALA A CA 1
ATOM 967 C C . ALA A 1 119 ? 2.899 -6.617 -7.975 1.00 94.62 119 ALA A C 1
ATOM 969 O O . ALA A 1 119 ? 1.791 -6.395 -7.482 1.00 94.62 119 ALA A O 1
ATOM 970 N N . ARG A 1 120 ? 3.640 -7.669 -7.594 1.00 94.44 120 ARG A N 1
ATOM 971 C CA . ARG A 1 120 ? 3.216 -8.612 -6.549 1.00 94.44 120 ARG A CA 1
ATOM 972 C C . ARG A 1 120 ? 2.883 -7.900 -5.237 1.00 94.44 120 ARG A C 1
ATOM 974 O O . ARG A 1 120 ? 1.855 -8.198 -4.636 1.00 94.44 120 ARG A O 1
ATOM 981 N N . ARG A 1 121 ? 3.727 -6.964 -4.790 1.00 95.31 121 ARG A N 1
ATOM 982 C CA . ARG A 1 121 ? 3.515 -6.229 -3.530 1.00 95.31 121 ARG A CA 1
ATOM 983 C C . ARG A 1 121 ? 2.264 -5.351 -3.575 1.00 95.31 121 ARG A C 1
ATOM 985 O O . ARG A 1 121 ? 1.550 -5.294 -2.580 1.00 95.31 121 ARG A O 1
ATOM 992 N N . PHE A 1 122 ? 1.959 -4.720 -4.710 1.00 95.50 122 PHE A N 1
ATOM 993 C CA . PHE A 1 122 ? 0.717 -3.949 -4.862 1.00 95.50 122 PHE A CA 1
ATOM 994 C C . PHE A 1 122 ? -0.533 -4.833 -4.846 1.00 95.50 122 PHE A C 1
ATOM 996 O O . PHE A 1 122 ? -1.499 -4.507 -4.158 1.00 95.50 122 PHE A O 1
ATOM 1003 N N . VAL A 1 123 ? -0.491 -6.001 -5.493 1.00 92.88 123 VAL A N 1
ATOM 1004 C CA . VAL A 1 123 ? -1.593 -6.978 -5.420 1.00 92.88 123 VAL A CA 1
ATOM 1005 C C . VAL A 1 123 ? -1.778 -7.517 -3.997 1.00 92.88 123 VAL A C 1
ATOM 1007 O O . VAL A 1 123 ? -2.902 -7.732 -3.547 1.00 92.88 123 VAL A O 1
ATOM 1010 N N . GLU A 1 124 ? -0.697 -7.699 -3.238 1.00 92.94 124 GLU A N 1
ATOM 1011 C CA . GLU A 1 124 ? -0.792 -8.050 -1.817 1.00 92.94 124 GLU A CA 1
ATOM 1012 C C . GLU A 1 124 ? -1.418 -6.933 -0.972 1.00 92.94 124 GLU A C 1
ATOM 1014 O O . GLU A 1 124 ? -2.175 -7.234 -0.047 1.00 92.94 124 GLU A O 1
ATOM 1019 N N . PHE A 1 125 ? -1.174 -5.657 -1.292 1.00 94.88 125 PHE A N 1
ATOM 1020 C CA . PHE A 1 125 ? -1.865 -4.557 -0.618 1.00 94.88 125 PHE A CA 1
ATOM 1021 C C . PHE A 1 125 ? -3.359 -4.545 -0.901 1.00 94.88 125 PHE A C 1
ATOM 1023 O O . PHE A 1 125 ? -4.123 -4.386 0.044 1.00 94.88 125 PHE A O 1
ATOM 1030 N N . GLU A 1 126 ? -3.790 -4.779 -2.140 1.00 92.56 126 GLU A N 1
ATOM 1031 C CA . GLU A 1 126 ? -5.216 -4.881 -2.480 1.00 92.56 126 GLU A CA 1
ATOM 1032 C C . GLU A 1 126 ? -5.929 -5.951 -1.633 1.00 92.56 126 GLU A C 1
ATOM 1034 O O . GLU A 1 126 ? -7.025 -5.736 -1.110 1.00 92.56 126 GLU A O 1
ATOM 1039 N N . ARG A 1 127 ? -5.268 -7.092 -1.406 1.00 90.38 127 ARG A N 1
ATOM 1040 C CA . ARG A 1 127 ? -5.769 -8.137 -0.497 1.00 90.38 127 ARG A CA 1
ATOM 1041 C C . ARG A 1 127 ? -5.785 -7.676 0.953 1.00 90.38 127 ARG A C 1
ATOM 1043 O O . ARG A 1 127 ? -6.774 -7.883 1.660 1.00 90.38 127 ARG A O 1
ATOM 1050 N N . ARG A 1 128 ? -4.701 -7.039 1.397 1.00 92.31 128 ARG A N 1
ATOM 1051 C CA . ARG A 1 128 ? -4.554 -6.563 2.774 1.00 92.31 128 ARG A CA 1
ATOM 1052 C C . ARG A 1 128 ? -5.561 -5.465 3.116 1.00 92.31 128 ARG A C 1
ATOM 1054 O O . ARG A 1 128 ? -6.054 -5.481 4.238 1.00 92.31 128 ARG A O 1
ATOM 1061 N N . ILE A 1 129 ? -5.938 -4.593 2.176 1.00 92.62 129 ILE A N 1
ATOM 1062 C CA . ILE A 1 129 ? -6.983 -3.573 2.374 1.00 92.62 129 ILE A CA 1
ATOM 1063 C C . ILE A 1 129 ? -8.256 -4.230 2.903 1.00 92.62 129 ILE A C 1
ATOM 1065 O O . ILE A 1 129 ? -8.706 -3.876 3.988 1.00 92.62 129 ILE A O 1
ATOM 1069 N N . LYS A 1 130 ? -8.759 -5.278 2.237 1.00 87.25 130 LYS A N 1
ATOM 1070 C CA . LYS A 1 130 ? -9.978 -5.980 2.679 1.00 87.25 130 LYS A CA 1
ATOM 1071 C C . LYS A 1 130 ? -9.856 -6.567 4.083 1.00 87.25 130 LYS A C 1
ATOM 1073 O O . LYS A 1 130 ? -10.821 -6.596 4.847 1.00 87.25 130 LYS A O 1
ATOM 1078 N N . GLN A 1 131 ? -8.676 -7.070 4.446 1.00 88.31 131 GLN A N 1
ATOM 1079 C CA . GLN A 1 131 ? -8.430 -7.575 5.797 1.00 88.31 131 GLN A CA 1
ATOM 1080 C C . GLN A 1 131 ? -8.453 -6.446 6.838 1.00 88.31 131 GLN A C 1
ATOM 1082 O O . GLN A 1 131 ? -9.064 -6.602 7.901 1.00 88.31 131 GLN A O 1
ATOM 1087 N N . VAL A 1 132 ? -7.803 -5.322 6.538 1.00 91.75 132 VAL A N 1
ATOM 1088 C CA . VAL A 1 132 ? -7.753 -4.148 7.416 1.00 91.75 132 VAL A CA 1
ATOM 1089 C C . VAL A 1 132 ? -9.150 -3.541 7.567 1.00 91.75 132 VAL A C 1
ATOM 1091 O O . VAL A 1 132 ? -9.577 -3.301 8.693 1.00 91.75 132 VAL A O 1
ATOM 1094 N N . GLU A 1 133 ? -9.916 -3.406 6.481 1.00 91.69 133 GLU A N 1
ATOM 1095 C CA . GLU A 1 133 ? -11.315 -2.961 6.508 1.00 91.69 133 GLU A CA 1
ATOM 1096 C C . GLU A 1 133 ? -12.154 -3.827 7.450 1.00 91.69 133 GLU A C 1
ATOM 1098 O O . GLU A 1 133 ? -12.799 -3.311 8.362 1.00 91.69 133 GLU A O 1
ATOM 1103 N N . ARG A 1 134 ? -12.118 -5.157 7.293 1.00 88.81 134 ARG A N 1
ATOM 1104 C CA . ARG A 1 134 ? -12.857 -6.072 8.181 1.00 88.81 134 ARG A CA 1
ATOM 1105 C C . ARG A 1 134 ? -12.451 -5.900 9.644 1.00 88.81 134 ARG A C 1
ATOM 1107 O O . ARG A 1 134 ? -13.311 -5.936 10.523 1.00 88.81 134 ARG A O 1
ATOM 1114 N N . THR A 1 135 ? -11.160 -5.699 9.899 1.00 89.88 135 THR A N 1
ATOM 1115 C CA . THR A 1 135 ? -10.627 -5.478 11.249 1.00 89.88 135 THR A CA 1
ATOM 1116 C C . THR A 1 135 ? -11.158 -4.174 11.845 1.00 89.88 135 THR A C 1
ATOM 1118 O O . THR A 1 135 ? -11.649 -4.182 12.973 1.00 89.88 135 THR A O 1
ATOM 1121 N N . LEU A 1 136 ? -11.144 -3.081 11.077 1.00 92.38 136 LEU A N 1
ATOM 1122 C CA . LEU A 1 136 ? -11.694 -1.786 11.481 1.00 92.38 136 LEU A CA 1
ATOM 1123 C C . LEU A 1 136 ? -13.197 -1.877 11.763 1.00 92.38 136 LEU A C 1
ATOM 1125 O O . LEU A 1 136 ? -13.681 -1.392 12.788 1.00 92.38 136 LEU A O 1
ATOM 1129 N N . TRP A 1 137 ? -13.954 -2.527 10.880 1.00 90.56 137 TRP A N 1
ATOM 1130 C CA . TRP A 1 137 ? -15.402 -2.665 11.031 1.00 90.56 137 TRP A CA 1
ATOM 1131 C C . TRP A 1 137 ? -15.801 -3.496 12.253 1.00 90.56 137 TRP A C 1
ATOM 1133 O O . TRP A 1 137 ? -16.852 -3.232 12.839 1.00 90.56 137 TRP A O 1
ATOM 1143 N N . ALA A 1 138 ? -14.951 -4.435 12.676 1.00 91.12 138 ALA A N 1
ATOM 1144 C CA . ALA A 1 138 ? -15.145 -5.243 13.877 1.00 91.12 138 ALA A CA 1
ATOM 1145 C C . ALA A 1 138 ? -14.833 -4.504 15.193 1.00 91.12 138 ALA A C 1
ATOM 1147 O O . ALA A 1 138 ? -15.120 -5.045 16.264 1.00 91.12 138 ALA A O 1
ATOM 1148 N N . LEU A 1 139 ? -14.259 -3.295 15.145 1.00 90.62 139 LEU A N 1
ATOM 1149 C CA . LEU A 1 139 ? -13.919 -2.544 16.352 1.00 90.62 139 LEU A CA 1
ATOM 1150 C C . LEU A 1 139 ? -15.171 -2.169 17.164 1.00 90.62 139 LEU A C 1
ATOM 1152 O O . LEU A 1 139 ? -16.168 -1.714 16.584 1.00 90.62 139 LEU A O 1
ATOM 1156 N N . PRO A 1 140 ? -15.118 -2.302 18.504 1.00 87.25 140 PRO A N 1
ATOM 1157 C CA . PRO A 1 140 ? -16.208 -1.895 19.376 1.00 87.25 140 PRO A CA 1
ATOM 1158 C C . PRO A 1 140 ? -16.303 -0.366 19.413 1.00 87.25 140 PRO A C 1
ATOM 1160 O O . PRO A 1 140 ? -15.418 0.313 19.930 1.00 87.25 140 PRO A O 1
ATOM 1163 N N . LYS A 1 141 ? -17.395 0.177 18.877 1.00 87.75 141 LYS A N 1
ATOM 1164 C CA . LYS A 1 141 ? -17.682 1.617 18.854 1.00 87.75 141 LYS A CA 1
ATOM 1165 C C . LYS A 1 141 ? -19.136 1.881 19.224 1.00 87.75 141 LYS A C 1
ATOM 1167 O O . LYS A 1 141 ? -20.030 1.146 18.803 1.00 87.75 141 LYS A O 1
ATOM 1172 N N . GLU A 1 142 ? -19.346 2.899 20.048 1.00 87.88 142 GLU A N 1
ATOM 1173 C CA . GLU A 1 142 ? -20.669 3.397 20.425 1.00 87.88 142 GLU A CA 1
ATOM 1174 C C . GLU A 1 142 ? -20.987 4.634 19.569 1.00 87.88 142 GLU A C 1
ATOM 1176 O O . GLU A 1 142 ? -20.083 5.391 19.223 1.00 87.88 142 GLU A O 1
ATOM 1181 N N . ASP A 1 143 ? -22.259 4.836 19.219 1.00 87.88 143 ASP A N 1
ATOM 1182 C CA . ASP A 1 143 ? -22.694 5.994 18.423 1.00 87.88 143 ASP A CA 1
ATOM 1183 C C . ASP A 1 143 ? -22.350 7.306 19.150 1.00 87.88 143 ASP A C 1
ATOM 1185 O O . ASP A 1 143 ? -22.646 7.472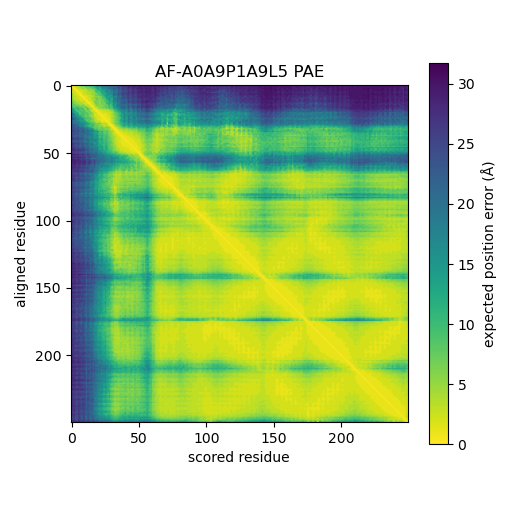 20.340 1.00 87.88 143 ASP A O 1
ATOM 1189 N N . ARG A 1 144 ? -21.736 8.245 18.426 1.00 86.62 144 ARG A N 1
ATOM 1190 C CA . ARG A 1 144 ? -21.253 9.552 18.896 1.00 86.62 144 ARG A CA 1
ATOM 1191 C C . ARG A 1 144 ? -20.215 9.465 20.013 1.00 86.62 144 ARG A C 1
ATOM 1193 O O . ARG A 1 144 ? -20.204 10.308 20.919 1.00 86.62 144 ARG A O 1
ATOM 1200 N N . SER A 1 145 ? -19.348 8.457 19.965 1.00 90.25 145 SER A N 1
ATOM 1201 C CA . SER A 1 145 ? -18.280 8.255 20.946 1.00 90.25 145 SER A CA 1
ATOM 1202 C C . SER A 1 145 ? -16.896 8.647 20.412 1.00 90.25 145 SER A C 1
ATOM 1204 O O . SER A 1 145 ? -16.693 8.877 19.221 1.00 90.25 145 SER A O 1
ATOM 1206 N N . LEU A 1 146 ? -15.907 8.734 21.310 1.00 90.69 146 LEU A N 1
ATOM 1207 C CA . LEU A 1 146 ? -14.516 8.968 20.905 1.00 90.69 146 LEU A CA 1
ATOM 1208 C C . LEU A 1 146 ? -13.948 7.776 20.119 1.00 90.69 146 LEU A C 1
ATOM 1210 O O . LEU A 1 146 ? -13.035 7.940 19.318 1.00 90.69 146 LEU A O 1
ATOM 1214 N N . GLU A 1 147 ? -14.469 6.578 20.362 1.00 91.31 147 GLU A N 1
ATOM 1215 C CA . GLU A 1 147 ? -14.143 5.364 19.627 1.00 91.31 147 GLU A CA 1
ATOM 1216 C C . GLU A 1 147 ? -14.674 5.409 18.189 1.00 91.31 147 GLU A C 1
ATOM 1218 O O . GLU A 1 147 ? -13.958 5.003 17.278 1.00 91.31 147 GLU A O 1
ATOM 1223 N N . GLU A 1 148 ? -15.875 5.946 17.958 1.00 93.19 148 GLU A N 1
ATOM 1224 C CA . GLU A 1 148 ? -16.381 6.169 16.596 1.00 93.19 148 GLU A CA 1
ATOM 1225 C C . GLU A 1 148 ? -15.482 7.139 15.816 1.00 93.19 148 GLU A C 1
ATOM 1227 O O . GLU A 1 148 ? -15.023 6.803 14.731 1.00 93.19 148 GLU A O 1
ATOM 1232 N N . ASP A 1 149 ? -15.121 8.275 16.412 1.00 93.69 149 ASP A N 1
ATOM 1233 C CA . ASP A 1 149 ? -14.215 9.271 15.815 1.00 93.69 149 ASP A CA 1
ATOM 1234 C C . ASP A 1 149 ? -12.831 8.673 15.484 1.00 93.69 149 ASP A C 1
ATOM 1236 O O . ASP A 1 149 ? -12.278 8.882 14.405 1.00 93.69 149 ASP A O 1
ATOM 1240 N N . ARG A 1 150 ? -12.268 7.852 16.383 1.00 94.44 150 ARG A N 1
ATOM 1241 C CA . ARG A 1 150 ? -11.013 7.125 16.111 1.00 94.44 150 ARG A CA 1
ATOM 1242 C C . ARG A 1 150 ? -11.161 6.146 14.951 1.00 94.44 150 ARG A C 1
ATOM 1244 O O . ARG A 1 150 ? -10.247 6.042 14.138 1.00 94.44 150 ARG A O 1
ATOM 1251 N N . PHE A 1 151 ? -12.276 5.420 14.891 1.00 94.88 151 PHE A N 1
ATOM 1252 C CA . PHE A 1 151 ? -12.576 4.521 13.781 1.00 94.88 151 PHE A CA 1
ATOM 1253 C C . PHE A 1 151 ? -12.652 5.293 12.456 1.00 94.88 151 PHE A C 1
ATOM 1255 O O . PHE A 1 151 ? -11.995 4.880 11.506 1.00 94.88 151 PHE A O 1
ATOM 1262 N N . GLU A 1 152 ? -13.349 6.432 12.416 1.00 96.25 152 GLU A N 1
ATOM 1263 C CA . GLU A 1 152 ? -13.451 7.285 11.223 1.00 96.25 152 GLU A CA 1
ATOM 1264 C C . GLU A 1 152 ? -12.074 7.766 10.737 1.00 96.25 152 GLU A C 1
ATOM 1266 O O . GLU A 1 152 ? -11.748 7.643 9.555 1.00 96.25 152 GLU A O 1
ATOM 1271 N N . ILE A 1 153 ? -11.219 8.243 11.648 1.00 97.44 153 ILE A N 1
ATOM 1272 C CA . ILE A 1 153 ? -9.868 8.698 11.286 1.00 97.44 153 ILE A CA 1
ATOM 1273 C C . ILE A 1 153 ? -9.002 7.527 10.791 1.00 97.44 153 ILE A C 1
ATOM 1275 O O . ILE A 1 153 ? -8.209 7.691 9.865 1.00 97.44 153 ILE A O 1
ATOM 1279 N N . LEU A 1 154 ? -9.130 6.335 11.384 1.00 97.75 154 LEU A N 1
ATOM 1280 C CA . LEU A 1 154 ? -8.409 5.148 10.914 1.00 97.75 154 LEU A CA 1
ATOM 1281 C C . LEU A 1 154 ? -8.874 4.708 9.522 1.00 97.75 154 LEU A C 1
ATOM 1283 O O . LEU A 1 154 ? -8.034 4.322 8.709 1.00 97.75 154 LEU A O 1
ATOM 1287 N N . THR A 1 155 ? -10.177 4.783 9.234 1.00 97.12 155 THR A N 1
ATOM 1288 C CA . THR A 1 155 ? -10.697 4.525 7.884 1.00 97.12 155 THR A CA 1
ATOM 1289 C C . THR A 1 155 ? -10.206 5.572 6.887 1.00 97.12 155 THR A C 1
ATOM 1291 O O . THR A 1 155 ? -9.756 5.203 5.811 1.00 97.12 155 THR A O 1
ATOM 1294 N N . GLU A 1 156 ? -10.150 6.852 7.271 1.00 98.25 156 GLU A N 1
ATOM 1295 C CA . GLU A 1 156 ? -9.576 7.904 6.421 1.00 98.25 156 GLU A CA 1
ATOM 1296 C C . GLU A 1 156 ? -8.084 7.657 6.145 1.00 98.25 156 GLU A C 1
ATOM 1298 O O . GLU A 1 156 ? -7.620 7.830 5.019 1.00 98.25 156 GLU A O 1
ATOM 1303 N N . LEU A 1 157 ? -7.316 7.207 7.146 1.00 98.44 157 LEU A N 1
ATOM 1304 C CA . LEU A 1 157 ? -5.911 6.840 6.956 1.00 98.44 157 LEU A CA 1
ATOM 1305 C C . LEU A 1 157 ? -5.751 5.639 6.014 1.00 98.44 157 LEU A C 1
ATOM 1307 O O . LEU A 1 157 ? -4.810 5.628 5.216 1.00 98.44 157 LEU A O 1
ATOM 1311 N N . LEU A 1 158 ? -6.641 4.645 6.097 1.00 97.94 158 LEU A N 1
ATOM 1312 C CA . LEU A 1 158 ? -6.654 3.507 5.179 1.00 97.94 158 LEU A CA 1
ATOM 1313 C C . LEU A 1 158 ? -6.913 3.969 3.744 1.00 97.94 158 LEU A C 1
ATOM 1315 O O . LEU A 1 158 ? -6.105 3.663 2.868 1.00 97.94 158 LEU A O 1
ATOM 1319 N N . ASP A 1 159 ? -7.972 4.752 3.528 1.00 97.00 159 ASP A N 1
ATOM 1320 C CA . ASP A 1 159 ? -8.327 5.304 2.216 1.00 97.00 159 ASP A CA 1
ATOM 1321 C C . ASP A 1 159 ? -7.167 6.121 1.642 1.00 97.00 159 ASP A C 1
ATOM 1323 O O . ASP A 1 159 ? -6.782 5.971 0.483 1.00 97.00 159 ASP A O 1
ATOM 1327 N N . LYS A 1 160 ? -6.536 6.946 2.482 1.00 97.44 160 LYS A N 1
ATOM 1328 C CA . LYS A 1 160 ? -5.370 7.741 2.100 1.00 97.44 160 LYS A CA 1
ATOM 1329 C C . LYS A 1 160 ? -4.176 6.883 1.723 1.00 97.44 160 LYS A C 1
ATOM 1331 O O . LYS A 1 160 ? -3.544 7.153 0.711 1.00 97.44 160 LYS A O 1
ATOM 1336 N N . ALA A 1 161 ? -3.854 5.850 2.494 1.00 97.25 161 ALA A N 1
ATOM 1337 C CA . ALA A 1 161 ? -2.785 4.929 2.127 1.00 97.25 161 ALA A CA 1
ATOM 1338 C C . ALA A 1 161 ? -3.105 4.187 0.814 1.00 97.25 161 ALA A C 1
ATOM 1340 O O . ALA A 1 161 ? -2.212 4.013 -0.015 1.00 97.25 161 ALA A O 1
ATOM 1341 N N . ALA A 1 162 ? -4.370 3.817 0.593 1.00 95.69 162 ALA A N 1
ATOM 1342 C CA . ALA A 1 162 ? -4.822 3.113 -0.604 1.00 95.69 162 ALA A CA 1
ATOM 1343 C C . ALA A 1 162 ? -4.683 3.937 -1.898 1.00 95.69 162 ALA A C 1
ATOM 1345 O O . ALA A 1 162 ? -4.472 3.345 -2.952 1.00 95.69 162 ALA A O 1
ATOM 1346 N N . GLN A 1 163 ? -4.659 5.276 -1.834 1.00 96.06 163 GLN A N 1
ATOM 1347 C CA . GLN A 1 163 ? -4.358 6.133 -2.999 1.00 96.06 163 GLN A CA 1
ATOM 1348 C C . GLN A 1 163 ? -3.005 5.804 -3.652 1.00 96.06 163 GLN A C 1
ATOM 1350 O O . GLN A 1 163 ? -2.810 6.038 -4.841 1.00 96.06 163 GLN A O 1
ATOM 1355 N N . GLY A 1 164 ? -2.064 5.212 -2.907 1.00 95.62 164 GLY A N 1
ATOM 1356 C CA . GLY A 1 164 ? -0.802 4.750 -3.480 1.00 95.62 164 GLY A CA 1
ATOM 1357 C C . GLY A 1 164 ? -0.959 3.644 -4.535 1.00 95.62 164 GLY A C 1
ATOM 1358 O O . GLY A 1 164 ? -0.066 3.496 -5.365 1.00 95.62 164 GLY A O 1
ATOM 1359 N N . LEU A 1 165 ? -2.070 2.893 -4.534 1.00 94.75 165 LEU A N 1
ATOM 1360 C CA . LEU A 1 165 ? -2.383 1.900 -5.570 1.00 94.75 165 LEU A CA 1
ATOM 1361 C C . LEU A 1 165 ? -2.790 2.599 -6.875 1.00 94.75 165 LEU A C 1
ATOM 1363 O O . LEU A 1 165 ? -2.279 2.243 -7.930 1.00 94.75 165 LEU A O 1
ATOM 1367 N N . GLU A 1 166 ? -3.605 3.653 -6.793 1.00 92.75 166 GLU A N 1
ATOM 1368 C CA . GLU A 1 166 ? -4.002 4.466 -7.955 1.00 92.75 166 GLU A CA 1
ATOM 1369 C C . GLU A 1 166 ? -2.785 5.155 -8.599 1.00 92.75 166 GLU A C 1
ATOM 1371 O O . GLU A 1 166 ? -2.630 5.176 -9.819 1.00 92.75 166 GLU A O 1
ATOM 1376 N N . ILE A 1 167 ? -1.864 5.674 -7.777 1.00 94.62 167 ILE A N 1
ATOM 1377 C CA . ILE A 1 167 ? -0.603 6.262 -8.264 1.00 94.62 167 ILE A CA 1
ATOM 1378 C C . ILE A 1 167 ? 0.256 5.198 -8.961 1.00 94.62 167 ILE A C 1
ATOM 1380 O O . ILE A 1 167 ? 0.897 5.467 -9.979 1.00 94.62 167 ILE A O 1
ATOM 1384 N N . TRP A 1 168 ? 0.287 3.979 -8.425 1.00 95.25 168 TRP A N 1
ATOM 1385 C CA . TRP A 1 168 ? 1.009 2.879 -9.052 1.00 95.25 168 TRP A CA 1
ATOM 1386 C C . TRP A 1 168 ? 0.414 2.486 -10.410 1.00 95.25 168 TRP A C 1
ATOM 1388 O O . TRP A 1 168 ? 1.173 2.269 -11.358 1.00 95.25 168 TRP A O 1
ATOM 1398 N N . GLU A 1 169 ? -0.912 2.455 -10.541 1.00 92.06 169 GLU A N 1
ATOM 1399 C CA . GLU A 1 169 ? -1.580 2.268 -11.835 1.00 92.06 169 GLU A CA 1
ATOM 1400 C C . GLU A 1 169 ? -1.157 3.356 -12.840 1.00 92.06 169 GLU A C 1
ATOM 1402 O O . GLU A 1 169 ? -0.754 3.040 -13.961 1.00 92.06 169 GLU A O 1
ATOM 1407 N N . GLU A 1 170 ? -1.097 4.629 -12.429 1.00 91.12 170 GLU A N 1
ATOM 1408 C CA . GLU A 1 170 ? -0.590 5.710 -13.290 1.00 91.12 170 GLU A CA 1
ATOM 1409 C C . GLU A 1 170 ? 0.868 5.463 -13.732 1.00 91.12 170 GLU A C 1
ATOM 1411 O O . GLU A 1 170 ? 1.215 5.652 -14.905 1.00 91.12 170 GLU A O 1
ATOM 1416 N N . HIS A 1 171 ? 1.735 5.005 -12.821 1.00 92.44 171 HIS A N 1
ATOM 1417 C CA . HIS A 1 171 ? 3.124 4.650 -13.144 1.00 92.44 171 HIS A CA 1
ATOM 1418 C C . HIS A 1 171 ? 3.223 3.466 -14.118 1.00 92.44 171 HIS A C 1
ATOM 1420 O O . HIS A 1 171 ? 4.191 3.370 -14.878 1.00 92.44 171 HIS A O 1
ATOM 1426 N N . CYS A 1 172 ? 2.250 2.554 -14.098 1.00 88.94 172 CYS A N 1
ATOM 1427 C CA . CYS A 1 172 ? 2.176 1.425 -15.018 1.00 88.94 172 CYS A CA 1
ATOM 1428 C C . CYS A 1 172 ? 1.869 1.873 -16.451 1.00 88.94 172 CYS A C 1
ATOM 1430 O O . CYS A 1 172 ? 2.460 1.348 -17.398 1.00 88.94 172 CYS A O 1
ATOM 1432 N N . GLU A 1 173 ? 0.979 2.851 -16.607 1.00 86.56 173 GLU A N 1
ATOM 1433 C CA . GLU A 1 173 ? 0.525 3.346 -17.909 1.00 86.56 173 GLU A CA 1
ATOM 1434 C C . GLU A 1 173 ? 1.510 4.322 -18.563 1.00 86.56 173 GLU A C 1
ATOM 1436 O O . GLU A 1 173 ? 1.617 4.402 -19.794 1.00 86.56 173 GLU A O 1
ATOM 1441 N N . ARG A 1 174 ? 2.243 5.088 -17.752 1.00 83.62 174 ARG A N 1
ATOM 1442 C CA . ARG A 1 174 ? 3.089 6.181 -18.232 1.00 83.62 174 ARG A CA 1
ATOM 1443 C C . ARG A 1 174 ? 4.555 5.781 -18.343 1.00 83.62 174 ARG A C 1
ATOM 1445 O O . ARG A 1 174 ? 5.142 5.151 -17.469 1.00 83.62 174 ARG A O 1
ATOM 1452 N N . LYS A 1 175 ? 5.189 6.202 -19.438 1.00 83.19 175 LYS A N 1
ATOM 1453 C CA . LYS A 1 175 ? 6.592 5.878 -19.725 1.00 83.19 175 LYS A CA 1
ATOM 1454 C C . LYS A 1 175 ? 7.537 6.825 -18.983 1.00 83.19 175 LYS A C 1
ATOM 1456 O O . LYS A 1 175 ? 7.697 7.970 -19.388 1.00 83.19 175 LYS A O 1
ATOM 1461 N N . ILE A 1 176 ? 8.188 6.311 -17.946 1.00 93.56 176 ILE A N 1
ATOM 1462 C CA . ILE A 1 176 ? 9.373 6.892 -17.297 1.00 93.56 176 ILE A CA 1
ATOM 1463 C C . ILE A 1 176 ? 10.502 5.845 -17.279 1.00 93.56 176 ILE A C 1
ATOM 1465 O O . ILE A 1 176 ? 10.207 4.656 -17.452 1.00 93.56 176 ILE A O 1
ATOM 1469 N N . PRO A 1 177 ? 11.775 6.230 -17.061 1.00 95.06 177 PRO A N 1
ATOM 1470 C CA . PRO A 1 177 ? 12.858 5.262 -16.885 1.00 95.06 177 PRO A CA 1
ATOM 1471 C C . PRO A 1 177 ? 12.523 4.231 -15.798 1.00 95.06 177 PRO A C 1
ATOM 1473 O O . PRO A 1 177 ? 12.048 4.586 -14.715 1.00 95.06 177 PRO A O 1
ATOM 1476 N N . LEU A 1 178 ? 12.782 2.947 -16.055 1.00 94.88 178 LEU A N 1
ATOM 1477 C CA . LEU A 1 178 ? 12.371 1.866 -15.152 1.00 94.88 178 LEU A CA 1
ATOM 1478 C C . LEU A 1 178 ? 13.118 1.921 -13.819 1.00 94.88 178 LEU A C 1
ATOM 1480 O O . LEU A 1 178 ? 12.537 1.617 -12.782 1.00 94.88 178 LEU A O 1
ATOM 1484 N N . GLY A 1 179 ? 14.379 2.359 -13.824 1.00 95.31 179 GLY A N 1
ATOM 1485 C CA . GLY A 1 179 ? 15.133 2.600 -12.593 1.00 95.31 179 GLY A CA 1
ATOM 1486 C C . GLY A 1 179 ? 14.462 3.638 -11.686 1.00 95.31 179 GLY A C 1
ATOM 1487 O O . GLY A 1 179 ? 14.361 3.436 -10.475 1.00 95.31 179 GLY A O 1
ATOM 1488 N N . HIS A 1 180 ? 13.932 4.717 -12.274 1.00 96.25 180 HIS A N 1
ATOM 1489 C CA . HIS A 1 180 ? 13.182 5.746 -11.550 1.00 96.25 180 HIS A CA 1
ATOM 1490 C C . HIS A 1 180 ? 11.862 5.178 -11.029 1.00 96.25 180 HIS A C 1
ATOM 1492 O O . HIS A 1 180 ? 11.545 5.340 -9.852 1.00 96.25 180 HIS A O 1
ATOM 1498 N N . ARG A 1 181 ? 11.131 4.453 -11.885 1.00 95.69 181 ARG A N 1
ATOM 1499 C CA . ARG A 1 181 ? 9.885 3.774 -11.522 1.00 95.69 181 ARG A CA 1
ATOM 1500 C C . ARG A 1 181 ? 10.074 2.863 -10.308 1.00 95.69 181 ARG A C 1
ATOM 1502 O O . ARG A 1 181 ? 9.317 2.981 -9.352 1.00 95.69 181 ARG A O 1
ATOM 1509 N N . CYS A 1 182 ? 11.119 2.031 -10.296 1.00 96.19 182 CYS A N 1
ATOM 1510 C CA . CYS A 1 182 ? 11.428 1.163 -9.161 1.00 96.19 182 CYS A CA 1
ATOM 1511 C C . CYS A 1 182 ? 11.608 1.948 -7.855 1.00 96.19 182 CYS A C 1
ATOM 1513 O O . CYS A 1 182 ? 11.067 1.547 -6.828 1.00 96.19 182 CYS A O 1
ATOM 1515 N N . VAL A 1 183 ? 12.340 3.069 -7.882 1.00 96.88 183 VAL A N 1
ATOM 1516 C CA . VAL A 1 183 ? 12.543 3.919 -6.694 1.00 96.88 183 VAL A CA 1
ATOM 1517 C C . VAL A 1 183 ? 11.210 4.472 -6.185 1.00 96.88 183 VAL A C 1
ATOM 1519 O O . VAL A 1 183 ? 10.917 4.334 -4.999 1.00 96.88 183 VAL A O 1
ATOM 1522 N N . LEU A 1 184 ? 10.399 5.066 -7.069 1.00 96.81 184 LEU A N 1
ATOM 1523 C CA . LEU A 1 184 ? 9.125 5.694 -6.698 1.00 96.81 184 LEU A CA 1
ATOM 1524 C C . LEU A 1 184 ? 8.125 4.670 -6.157 1.00 96.81 184 LEU A C 1
ATOM 1526 O O . LEU A 1 184 ? 7.507 4.883 -5.117 1.00 96.81 184 LEU A O 1
ATOM 1530 N N . GLU A 1 185 ? 8.004 3.525 -6.823 1.00 96.44 185 GLU A N 1
ATOM 1531 C CA . GLU A 1 185 ? 7.140 2.434 -6.375 1.00 96.44 185 GLU A CA 1
ATOM 1532 C C . GLU A 1 185 ? 7.635 1.814 -5.062 1.00 96.44 185 GLU A C 1
ATOM 1534 O O . GLU A 1 185 ? 6.830 1.485 -4.194 1.00 96.44 185 GLU A O 1
ATOM 1539 N N . GLY A 1 186 ? 8.951 1.728 -4.853 1.00 96.81 186 GLY A N 1
ATOM 1540 C CA . GLY A 1 186 ? 9.530 1.330 -3.571 1.00 96.81 186 GLY A CA 1
ATOM 1541 C C . GLY A 1 186 ? 9.194 2.294 -2.426 1.00 96.81 186 GLY A C 1
ATOM 1542 O O . GLY A 1 186 ? 8.937 1.843 -1.306 1.00 96.81 186 GLY A O 1
ATOM 1543 N N . GLU A 1 187 ? 9.161 3.606 -2.692 1.00 96.50 187 GLU A N 1
ATOM 1544 C CA . GLU A 1 187 ? 8.712 4.624 -1.729 1.00 96.50 187 GLU A CA 1
ATOM 1545 C C . GLU A 1 187 ? 7.212 4.477 -1.407 1.00 96.50 187 GLU A C 1
ATOM 1547 O O . GLU A 1 187 ? 6.853 4.483 -0.226 1.00 96.50 187 GLU A O 1
ATOM 1552 N N . LEU A 1 188 ? 6.359 4.256 -2.419 1.00 97.44 188 LEU A N 1
ATOM 1553 C CA . LEU A 1 188 ? 4.925 3.977 -2.234 1.00 97.44 188 LEU A CA 1
ATOM 1554 C C . LEU A 1 188 ? 4.699 2.733 -1.369 1.00 97.44 188 LEU A C 1
ATOM 1556 O O . LEU A 1 188 ? 3.982 2.795 -0.371 1.00 97.44 188 LEU A O 1
ATOM 1560 N N . ILE A 1 189 ? 5.354 1.619 -1.706 1.00 97.38 189 ILE A N 1
ATOM 1561 C CA . ILE A 1 189 ? 5.227 0.355 -0.969 1.00 97.38 189 ILE A CA 1
ATOM 1562 C C . ILE A 1 189 ? 5.613 0.542 0.497 1.00 97.38 189 ILE A C 1
ATOM 1564 O O . ILE A 1 189 ? 4.939 0.033 1.394 1.00 97.38 189 ILE A O 1
ATOM 1568 N N . HIS A 1 190 ? 6.696 1.273 0.758 1.00 96.44 190 HIS A N 1
ATOM 1569 C CA . HIS A 1 190 ? 7.129 1.556 2.119 1.00 96.44 190 HIS A CA 1
ATOM 1570 C C . HIS A 1 190 ? 6.096 2.377 2.897 1.00 96.44 190 HIS A C 1
ATOM 1572 O O . HIS A 1 190 ? 5.792 2.038 4.042 1.00 96.44 190 HIS A O 1
ATOM 1578 N N . LEU A 1 191 ? 5.545 3.430 2.283 1.00 97.19 191 LEU A N 1
ATOM 1579 C CA . LEU A 1 191 ? 4.513 4.259 2.900 1.00 97.19 191 LEU A CA 1
ATOM 1580 C C . LEU A 1 191 ? 3.266 3.430 3.233 1.00 97.19 191 LEU A C 1
ATOM 1582 O O . LEU A 1 191 ? 2.832 3.442 4.385 1.00 97.19 191 LEU A O 1
ATOM 1586 N N . ILE A 1 192 ? 2.735 2.683 2.259 1.00 97.75 192 ILE A N 1
ATOM 1587 C CA . ILE A 1 192 ? 1.530 1.856 2.424 1.00 97.75 192 ILE A CA 1
ATOM 1588 C C . ILE A 1 192 ? 1.742 0.824 3.535 1.00 97.75 192 ILE A C 1
ATOM 1590 O O . ILE A 1 192 ? 0.931 0.738 4.456 1.00 97.75 192 ILE A O 1
ATOM 1594 N N . THR A 1 193 ? 2.871 0.102 3.503 1.00 96.56 193 THR A N 1
ATOM 1595 C CA . THR A 1 193 ? 3.228 -0.879 4.545 1.00 96.56 193 THR A CA 1
ATOM 1596 C C . THR A 1 193 ? 3.201 -0.232 5.923 1.00 96.56 193 THR A C 1
ATOM 1598 O O . THR A 1 193 ? 2.529 -0.728 6.823 1.00 96.56 193 THR A O 1
ATOM 1601 N N . ALA A 1 194 ? 3.879 0.910 6.082 1.00 96.94 194 ALA A N 1
ATOM 1602 C CA . ALA A 1 194 ? 3.966 1.596 7.363 1.00 96.94 194 ALA A CA 1
ATOM 1603 C C . ALA A 1 194 ? 2.593 2.053 7.882 1.00 96.94 194 ALA A C 1
ATOM 1605 O O . ALA A 1 194 ? 2.350 1.985 9.088 1.00 96.94 194 ALA A O 1
ATOM 1606 N N . LYS A 1 195 ? 1.687 2.501 6.999 1.00 97.88 195 LYS A N 1
ATOM 1607 C CA . LYS A 1 195 ? 0.333 2.908 7.408 1.00 97.88 195 LYS A CA 1
ATOM 1608 C C . LYS A 1 195 ? -0.532 1.716 7.784 1.00 97.88 195 LYS A C 1
ATOM 1610 O O . LYS A 1 195 ? -1.193 1.770 8.815 1.00 97.88 195 LYS A O 1
ATOM 1615 N N . PHE A 1 196 ? -0.492 0.633 7.013 1.00 97.50 196 PHE A N 1
ATOM 1616 C CA . PHE A 1 196 ? -1.262 -0.565 7.345 1.00 97.50 196 PHE A CA 1
ATOM 1617 C C . PHE A 1 196 ? -0.775 -1.184 8.661 1.00 97.50 196 PHE A C 1
ATOM 1619 O O . PHE A 1 196 ? -1.589 -1.502 9.522 1.00 97.50 196 PHE A O 1
ATOM 1626 N N . ASP A 1 197 ? 0.542 -1.261 8.877 1.00 97.56 197 ASP A N 1
ATOM 1627 C CA . ASP A 1 197 ? 1.119 -1.746 10.137 1.00 97.56 197 ASP A CA 1
ATOM 1628 C C . ASP A 1 197 ? 0.716 -0.864 11.332 1.00 97.56 197 ASP A C 1
ATOM 1630 O O . ASP A 1 197 ? 0.452 -1.370 12.427 1.00 97.56 197 ASP A O 1
ATOM 1634 N N . LEU A 1 198 ? 0.655 0.459 11.138 1.00 98.00 198 LEU A N 1
ATOM 1635 C CA . LEU A 1 198 ? 0.178 1.390 12.160 1.00 98.00 198 LEU A CA 1
ATOM 1636 C C . LEU A 1 198 ? -1.298 1.146 12.494 1.00 98.00 198 LEU A C 1
ATOM 1638 O O . LEU A 1 198 ? -1.637 1.055 13.676 1.00 98.00 198 LEU A O 1
ATOM 1642 N N . ILE A 1 199 ? -2.153 1.015 11.477 1.00 98.06 199 ILE A N 1
ATOM 1643 C CA . ILE A 1 199 ? -3.582 0.733 11.654 1.00 98.06 199 ILE A CA 1
ATOM 1644 C C . ILE A 1 199 ? -3.763 -0.580 12.417 1.00 98.06 199 ILE A C 1
ATOM 1646 O O . ILE A 1 199 ? -4.455 -0.595 13.436 1.00 98.06 199 ILE A O 1
ATOM 1650 N N . ASP A 1 200 ? -3.091 -1.654 11.997 1.00 96.56 200 ASP A N 1
ATOM 1651 C CA . ASP A 1 200 ? -3.162 -2.964 12.653 1.00 96.56 200 ASP A CA 1
ATOM 1652 C C . ASP A 1 200 ? -2.742 -2.877 14.125 1.00 96.56 200 ASP A C 1
ATOM 1654 O O . ASP A 1 200 ? -3.410 -3.408 15.020 1.00 96.56 200 ASP A O 1
ATOM 1658 N N . LYS A 1 201 ? -1.654 -2.150 14.405 1.00 97.00 201 LYS A N 1
ATOM 1659 C CA . LYS A 1 201 ? -1.160 -1.936 15.768 1.00 97.00 201 LYS A CA 1
ATOM 1660 C C . LYS A 1 201 ? -2.169 -1.186 16.638 1.00 97.00 201 LYS A C 1
ATOM 1662 O O . LYS A 1 201 ? -2.314 -1.539 17.812 1.00 97.00 201 LYS A O 1
ATOM 1667 N N . ILE A 1 202 ? -2.829 -0.161 16.100 1.00 95.88 202 ILE A N 1
ATOM 1668 C CA . ILE A 1 202 ? -3.849 0.608 16.825 1.00 95.88 202 ILE A CA 1
ATOM 1669 C C . ILE A 1 202 ? -5.089 -0.256 17.055 1.00 95.88 202 ILE A C 1
ATOM 1671 O O . ILE A 1 202 ? -5.553 -0.350 18.190 1.00 95.88 202 ILE A O 1
ATOM 1675 N N . CYS A 1 203 ? -5.571 -0.960 16.028 1.00 94.31 203 CYS A N 1
ATOM 1676 C CA . CYS A 1 203 ? -6.717 -1.866 16.131 1.00 94.31 203 CYS A CA 1
ATOM 1677 C C . CYS A 1 203 ? -6.499 -2.938 17.209 1.00 94.31 203 CYS A C 1
ATOM 1679 O O . CYS A 1 203 ? -7.360 -3.154 18.059 1.00 94.31 203 CYS A O 1
ATOM 1681 N N . ALA A 1 204 ? -5.310 -3.549 17.255 1.00 94.00 204 ALA A N 1
ATOM 1682 C CA . ALA A 1 204 ? -4.956 -4.553 18.260 1.00 94.00 204 ALA A CA 1
ATOM 1683 C C . ALA A 1 204 ? -4.948 -4.019 19.706 1.00 94.00 204 ALA A C 1
ATOM 1685 O O . ALA A 1 204 ? -4.929 -4.793 20.665 1.00 94.00 204 ALA A O 1
ATOM 1686 N N . GLN A 1 205 ? -4.912 -2.698 19.886 1.00 93.06 205 GLN A N 1
ATOM 1687 C CA . GLN A 1 205 ? -4.856 -2.039 21.190 1.00 93.06 205 GLN A CA 1
ATOM 1688 C C . GLN A 1 205 ? -6.018 -1.070 21.406 1.00 93.06 205 GLN A C 1
ATOM 1690 O O . GLN A 1 205 ? -5.975 -0.271 22.343 1.00 93.06 205 GLN A O 1
ATOM 1695 N N . PHE A 1 206 ? -7.059 -1.161 20.578 1.00 91.25 206 PHE A N 1
ATOM 1696 C CA . PHE A 1 206 ? -8.098 -0.147 20.480 1.00 91.25 206 PHE A CA 1
ATOM 1697 C C . PHE A 1 206 ? -8.796 0.119 21.821 1.00 91.25 206 PHE A C 1
ATOM 1699 O O . PHE A 1 206 ? -8.903 1.271 22.245 1.00 91.25 206 PHE A O 1
ATOM 1706 N N . ASP A 1 207 ? -9.142 -0.945 22.550 1.00 89.75 207 ASP A N 1
ATOM 1707 C CA . ASP A 1 207 ? -9.814 -0.874 23.853 1.00 89.75 207 ASP A CA 1
ATOM 1708 C C . ASP A 1 207 ? -8.938 -0.326 24.991 1.00 89.75 207 ASP A C 1
ATOM 1710 O O . ASP A 1 207 ? -9.459 0.094 26.025 1.00 89.75 207 ASP A O 1
ATOM 1714 N N . LYS A 1 208 ? -7.604 -0.293 24.841 1.00 91.56 208 LYS A N 1
ATOM 1715 C CA . LYS A 1 208 ? -6.700 0.149 25.923 1.00 91.56 208 LYS A CA 1
ATOM 1716 C C . LYS A 1 208 ? -6.875 1.622 26.288 1.00 91.56 208 LYS A C 1
ATOM 1718 O O . LYS A 1 208 ? -6.514 2.017 27.399 1.00 91.56 208 LYS A O 1
ATOM 1723 N N . LEU A 1 209 ? -7.398 2.419 25.359 1.00 89.31 209 LEU A N 1
ATOM 1724 C CA . LEU A 1 209 ? -7.640 3.846 25.553 1.00 89.31 209 LEU A CA 1
ATOM 1725 C C . LEU A 1 209 ? -9.064 4.149 26.045 1.00 89.31 209 LEU A C 1
ATOM 1727 O O . LEU A 1 209 ? -9.411 5.316 26.232 1.00 89.31 209 LEU A O 1
ATOM 1731 N N . LYS A 1 210 ? -9.891 3.126 26.302 1.00 87.06 210 LYS A N 1
ATOM 1732 C CA . LYS A 1 210 ? -11.266 3.321 26.771 1.00 87.06 210 LYS A CA 1
ATOM 1733 C C . LYS A 1 210 ? -11.288 4.107 28.083 1.00 87.06 210 LYS A C 1
ATOM 1735 O O . LYS A 1 210 ? -10.638 3.743 29.063 1.00 87.06 210 LYS A O 1
ATOM 1740 N N . GLY A 1 211 ? -12.045 5.204 28.097 1.00 85.25 211 GLY A N 1
ATOM 1741 C CA . GLY A 1 211 ? -12.144 6.112 29.245 1.00 85.25 211 GLY A CA 1
ATOM 1742 C C . GLY A 1 211 ? -10.934 7.033 29.455 1.00 85.25 211 GLY A C 1
ATOM 1743 O O . GLY A 1 211 ? -10.933 7.819 30.401 1.00 85.25 211 GLY A O 1
ATOM 1744 N N . LYS A 1 212 ? -9.922 6.987 28.579 1.00 92.00 212 LYS A N 1
ATOM 1745 C CA . LYS A 1 212 ? -8.701 7.795 28.673 1.00 92.00 212 LYS A CA 1
ATOM 1746 C C . LYS A 1 212 ? -8.686 8.928 27.650 1.00 92.00 212 LYS A C 1
ATOM 1748 O O . LYS A 1 212 ? -7.980 8.887 26.647 1.00 92.00 212 LYS A O 1
ATOM 1753 N N . ARG A 1 213 ? -9.487 9.959 27.916 1.00 92.00 213 ARG A N 1
ATOM 1754 C CA . ARG A 1 213 ? -9.753 11.053 26.969 1.00 92.00 213 ARG A CA 1
ATOM 1755 C C . ARG A 1 213 ? -8.494 11.730 26.413 1.00 92.00 213 ARG A C 1
ATOM 1757 O O . ARG A 1 213 ? -8.456 11.999 25.218 1.00 92.00 213 ARG A O 1
ATOM 1764 N N . ASP A 1 214 ? -7.508 12.022 27.256 1.00 94.06 214 ASP A N 1
ATOM 1765 C CA . ASP A 1 214 ? -6.310 12.753 26.824 1.00 94.06 214 ASP A CA 1
ATOM 1766 C C . ASP A 1 214 ? -5.442 11.895 25.892 1.00 94.06 214 ASP A C 1
ATOM 1768 O O . ASP A 1 214 ? -5.119 12.336 24.794 1.00 94.06 214 ASP A O 1
ATOM 1772 N N . GLU A 1 215 ? -5.200 10.627 26.252 1.00 94.88 215 GLU A N 1
ATOM 1773 C CA . GLU A 1 215 ? -4.469 9.669 25.402 1.00 94.88 215 GLU A CA 1
ATOM 1774 C C . GLU A 1 215 ? -5.174 9.454 24.047 1.00 94.88 215 GLU A C 1
ATOM 1776 O O . GLU A 1 215 ? -4.519 9.327 23.014 1.00 94.88 215 GLU A O 1
ATOM 1781 N N . VAL A 1 216 ? -6.514 9.450 24.028 1.00 93.44 216 VAL A N 1
ATOM 1782 C CA . VAL A 1 216 ? -7.285 9.375 22.777 1.00 93.44 216 VAL A CA 1
ATOM 1783 C C . VAL A 1 216 ? -7.075 10.613 21.905 1.00 93.44 216 VAL A C 1
ATOM 1785 O O . VAL A 1 216 ? -6.948 10.482 20.690 1.00 93.44 216 VAL A O 1
ATOM 1788 N N . ASN A 1 217 ? -7.047 11.814 22.485 1.00 93.75 217 ASN A N 1
ATOM 1789 C CA . ASN A 1 217 ? -6.829 13.031 21.700 1.00 93.75 217 ASN A CA 1
ATOM 1790 C C . ASN A 1 217 ? -5.421 13.069 21.099 1.00 93.75 217 ASN A C 1
ATOM 1792 O O . ASN A 1 217 ? -5.290 13.415 19.927 1.00 93.75 217 ASN A O 1
ATOM 1796 N N . ASP A 1 218 ? -4.410 12.637 21.853 1.00 96.00 218 ASP A N 1
ATOM 1797 C CA . ASP A 1 218 ? -3.038 12.529 21.351 1.00 96.00 218 ASP A CA 1
ATOM 1798 C C . ASP A 1 218 ? -2.948 11.550 20.168 1.00 96.00 218 ASP A C 1
ATOM 1800 O O . ASP A 1 218 ? -2.321 11.855 19.150 1.00 96.00 218 ASP A O 1
ATOM 1804 N N . GLU A 1 219 ? -3.610 10.388 20.259 1.00 96.25 219 GLU A N 1
ATOM 1805 C CA . GLU A 1 219 ? -3.658 9.424 19.154 1.00 96.25 219 GLU A CA 1
ATOM 1806 C C . GLU A 1 219 ? -4.382 10.002 17.931 1.00 96.25 219 GLU A C 1
ATOM 1808 O O . GLU A 1 219 ? -3.879 9.883 16.817 1.00 96.25 219 GLU A O 1
ATOM 1813 N N . ARG A 1 220 ? -5.523 10.678 18.119 1.00 95.69 220 ARG A N 1
ATOM 1814 C CA . ARG A 1 220 ? -6.272 11.313 17.020 1.00 95.69 220 ARG A CA 1
ATOM 1815 C C . ARG A 1 220 ? -5.441 12.364 16.297 1.00 95.69 220 ARG A C 1
ATOM 1817 O O . ARG A 1 220 ? -5.447 12.416 15.068 1.00 95.69 220 ARG A O 1
ATOM 1824 N N . ASP A 1 221 ? -4.721 13.196 17.040 1.00 96.38 221 ASP A N 1
ATOM 1825 C CA . ASP A 1 221 ? -3.865 14.212 16.441 1.00 96.38 221 ASP A CA 1
ATOM 1826 C C . ASP A 1 221 ? -2.697 13.572 15.692 1.00 96.38 221 ASP A C 1
ATOM 1828 O O . ASP A 1 221 ? -2.442 13.950 14.548 1.00 96.38 221 ASP A O 1
ATOM 1832 N N . MET A 1 222 ? -2.056 12.553 16.274 1.00 97.44 222 MET A N 1
ATOM 1833 C CA . MET A 1 222 ? -1.030 11.753 15.600 1.00 97.44 222 MET A CA 1
ATOM 1834 C C . MET A 1 222 ? -1.556 11.136 14.297 1.00 97.44 222 MET A C 1
ATOM 1836 O O . MET A 1 222 ? -0.939 11.328 13.253 1.00 97.44 222 MET A O 1
ATOM 1840 N N . LEU A 1 223 ? -2.729 10.501 14.307 1.00 97.62 223 LEU A N 1
ATOM 1841 C CA . LEU A 1 223 ? -3.330 9.912 13.109 1.00 97.62 223 LEU A CA 1
ATOM 1842 C C . LEU A 1 223 ? -3.596 10.958 12.014 1.00 97.62 223 LEU A C 1
ATOM 1844 O O . LEU A 1 223 ? -3.314 10.720 10.841 1.00 97.62 223 LEU A O 1
ATOM 1848 N N . ARG A 1 224 ? -4.052 12.160 12.384 1.00 97.31 224 ARG A N 1
ATOM 1849 C CA . ARG A 1 224 ? -4.204 13.277 11.433 1.00 97.31 224 ARG A CA 1
ATOM 1850 C C . ARG A 1 224 ? -2.869 13.768 10.879 1.00 97.31 224 ARG A C 1
ATOM 1852 O O . ARG A 1 224 ? -2.814 14.220 9.735 1.00 97.31 224 ARG A O 1
ATOM 1859 N N . TYR A 1 225 ? -1.794 13.723 11.668 1.00 98.12 225 TYR A N 1
ATOM 1860 C CA . TYR A 1 225 ? -0.450 13.977 11.145 1.00 98.12 225 TYR A CA 1
ATOM 1861 C C . TYR A 1 225 ? -0.033 12.900 10.147 1.00 98.12 225 TYR A C 1
ATOM 1863 O O . TYR A 1 225 ? 0.516 13.255 9.108 1.00 98.12 225 TYR A O 1
ATOM 1871 N N . GLU A 1 226 ? -0.337 11.630 10.406 1.00 98.19 226 GLU A N 1
ATOM 1872 C CA . GLU A 1 226 ? -0.030 10.528 9.489 1.00 98.19 226 GLU A CA 1
ATOM 1873 C C . GLU A 1 226 ? -0.788 10.641 8.160 1.00 98.19 226 GLU A C 1
ATOM 1875 O O . GLU A 1 226 ? -0.189 10.425 7.107 1.00 98.19 226 GLU A O 1
ATOM 1880 N N . ILE A 1 227 ? -2.053 11.075 8.184 1.00 98.19 227 ILE A N 1
ATOM 1881 C CA . ILE A 1 227 ? -2.832 11.384 6.973 1.00 98.19 227 ILE A CA 1
ATOM 1882 C C . ILE A 1 227 ? -2.153 12.489 6.153 1.00 98.19 227 ILE A C 1
ATOM 1884 O O . ILE A 1 227 ? -1.866 12.308 4.971 1.00 98.19 227 ILE A O 1
ATOM 1888 N N . ARG A 1 228 ? -1.813 13.619 6.789 1.00 98.06 228 ARG A N 1
ATOM 1889 C CA . ARG A 1 228 ? -1.098 14.719 6.113 1.00 98.06 228 ARG A CA 1
ATOM 1890 C C . ARG A 1 228 ? 0.285 14.302 5.622 1.00 98.06 228 ARG A C 1
ATOM 1892 O O . ARG A 1 228 ? 0.773 14.818 4.620 1.00 98.06 228 ARG A O 1
ATOM 1899 N N . HIS A 1 229 ? 0.936 13.389 6.336 1.00 97.62 229 HIS A N 1
ATOM 1900 C CA . HIS A 1 229 ? 2.218 12.846 5.928 1.00 97.62 229 HIS A CA 1
ATOM 1901 C C . HIS A 1 229 ? 2.087 12.025 4.639 1.00 97.62 229 HIS A C 1
ATOM 1903 O O . HIS A 1 229 ? 2.956 12.162 3.778 1.00 97.62 229 HIS A O 1
ATOM 1909 N N . CYS A 1 230 ? 1.006 11.253 4.460 1.00 98.06 230 CYS A N 1
ATOM 1910 C CA . CYS A 1 230 ? 0.715 10.602 3.180 1.00 98.06 230 CYS A CA 1
ATOM 1911 C C . CYS A 1 230 ? 0.623 11.627 2.044 1.00 98.06 230 CYS A C 1
ATOM 1913 O O . CYS A 1 230 ? 1.344 11.488 1.062 1.00 98.06 230 CYS A O 1
ATOM 1915 N N . ASP A 1 231 ? -0.172 12.691 2.209 1.00 96.88 231 ASP A N 1
ATOM 1916 C CA . ASP A 1 231 ? -0.328 13.732 1.178 1.00 96.88 231 ASP A CA 1
ATOM 1917 C C . ASP A 1 231 ? 1.018 14.376 0.793 1.00 96.88 231 ASP A C 1
ATOM 1919 O O . ASP A 1 231 ? 1.307 14.591 -0.388 1.00 96.88 231 ASP A O 1
ATOM 1923 N N . ALA A 1 232 ? 1.870 14.660 1.783 1.00 97.69 232 ALA A N 1
ATOM 1924 C CA . ALA A 1 232 ? 3.196 15.225 1.547 1.00 97.69 232 ALA A CA 1
ATOM 1925 C C . ALA A 1 232 ? 4.093 14.276 0.736 1.00 97.69 232 ALA A C 1
ATOM 1927 O O . ALA A 1 232 ? 4.755 14.711 -0.206 1.00 97.69 232 ALA A O 1
ATOM 1928 N N . ILE A 1 233 ? 4.087 12.980 1.064 1.00 97.62 233 ILE A N 1
ATOM 1929 C CA . ILE A 1 233 ? 4.887 11.978 0.350 1.00 97.62 233 ILE A CA 1
ATOM 1930 C C . ILE A 1 233 ? 4.341 11.727 -1.055 1.00 97.62 233 ILE A C 1
ATOM 1932 O O . ILE A 1 233 ? 5.125 11.655 -1.995 1.00 97.62 233 ILE A O 1
ATOM 1936 N N . PHE A 1 234 ? 3.023 11.657 -1.242 1.00 97.50 234 PHE A N 1
ATOM 1937 C CA . PHE A 1 234 ? 2.440 11.534 -2.580 1.00 97.50 234 PHE A CA 1
ATOM 1938 C C . PHE A 1 234 ? 2.768 12.737 -3.457 1.00 97.50 234 PHE A C 1
ATOM 1940 O O . PHE A 1 234 ? 3.089 12.565 -4.628 1.00 97.50 234 PHE A O 1
ATOM 1947 N N . THR A 1 235 ? 2.774 13.942 -2.884 1.00 97.00 235 THR A N 1
ATOM 1948 C CA . THR A 1 235 ? 3.208 15.149 -3.598 1.00 97.00 235 THR A CA 1
ATOM 1949 C C . THR A 1 235 ? 4.671 15.038 -4.034 1.00 97.00 235 THR A C 1
ATOM 1951 O O . THR A 1 235 ? 4.982 15.309 -5.191 1.00 97.00 235 THR A O 1
ATOM 1954 N N . GLU A 1 236 ? 5.564 14.595 -3.145 1.00 96.75 236 GLU A N 1
ATOM 1955 C CA . GLU A 1 236 ? 6.985 14.400 -3.462 1.00 96.75 236 GLU A CA 1
ATOM 1956 C C . GLU A 1 236 ? 7.189 13.338 -4.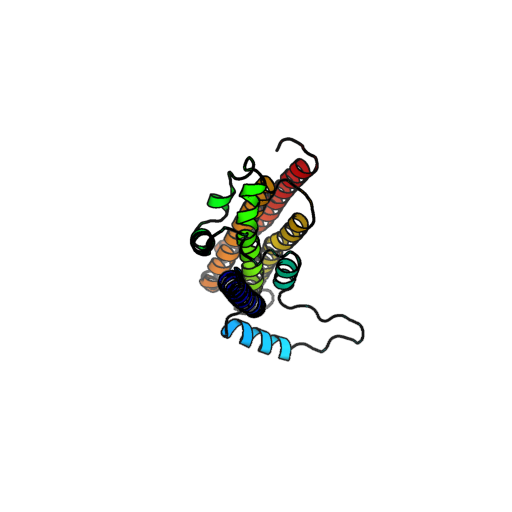557 1.00 96.75 236 GLU A C 1
ATOM 1958 O O . GLU A 1 236 ? 7.950 13.549 -5.504 1.00 96.75 236 GLU A O 1
ATOM 1963 N N . ILE A 1 237 ? 6.483 12.209 -4.460 1.00 96.50 237 ILE A N 1
ATOM 1964 C CA . ILE A 1 237 ? 6.528 11.131 -5.454 1.00 96.50 237 ILE A CA 1
ATOM 1965 C C . ILE A 1 237 ? 6.020 11.636 -6.803 1.00 96.50 237 ILE A C 1
ATOM 1967 O O . ILE A 1 237 ? 6.680 11.416 -7.818 1.00 96.50 237 ILE A O 1
ATOM 1971 N N . HIS A 1 238 ? 4.902 12.363 -6.820 1.00 95.12 238 HIS A N 1
ATOM 1972 C CA . HIS A 1 238 ? 4.345 12.933 -8.041 1.00 95.12 238 HIS A CA 1
ATOM 1973 C C . HIS A 1 238 ? 5.285 13.974 -8.667 1.00 95.12 238 HIS A C 1
ATOM 1975 O O . HIS A 1 238 ? 5.479 13.983 -9.881 1.00 95.12 238 HIS A O 1
ATOM 1981 N N . GLU A 1 239 ? 5.944 14.814 -7.864 1.00 96.38 239 GLU A N 1
ATOM 1982 C CA . GLU A 1 239 ? 6.949 15.757 -8.363 1.00 96.38 239 GLU A CA 1
ATOM 1983 C C . GLU A 1 239 ? 8.129 15.022 -9.021 1.00 96.38 239 GLU A C 1
ATOM 1985 O O . GLU A 1 239 ? 8.506 15.342 -10.151 1.00 96.38 239 GLU A O 1
ATOM 1990 N N . LYS A 1 240 ? 8.698 14.008 -8.354 1.00 96.25 240 LYS A N 1
ATOM 1991 C CA . LYS A 1 240 ? 9.787 13.185 -8.913 1.00 96.25 240 LYS A CA 1
ATOM 1992 C C . LYS A 1 240 ? 9.346 12.431 -10.171 1.00 96.25 240 LYS A C 1
ATOM 1994 O O . LYS A 1 240 ? 10.131 12.296 -11.116 1.00 96.25 240 LYS A O 1
ATOM 1999 N N . PHE A 1 241 ? 8.105 11.951 -10.196 1.00 95.75 241 PHE A N 1
ATOM 2000 C CA . PHE A 1 241 ? 7.498 11.316 -11.358 1.00 95.75 241 PHE A CA 1
ATOM 2001 C C . PHE A 1 241 ? 7.431 12.290 -12.540 1.00 95.75 241 PHE A C 1
ATOM 2003 O O . PHE A 1 241 ? 7.946 11.981 -13.613 1.00 95.75 241 PHE A O 1
ATOM 2010 N N . LEU A 1 242 ? 6.888 13.495 -12.334 1.00 94.75 242 LEU A N 1
ATOM 2011 C CA . LEU A 1 242 ? 6.806 14.532 -13.364 1.00 94.75 242 LEU A CA 1
ATOM 2012 C C . LEU A 1 242 ? 8.185 14.943 -13.872 1.00 94.75 242 LEU A C 1
ATOM 2014 O O . LEU A 1 242 ? 8.370 15.065 -15.078 1.00 94.75 242 LEU A O 1
ATOM 2018 N N . LYS A 1 243 ? 9.166 15.109 -12.980 1.00 95.56 243 LYS A N 1
ATOM 2019 C CA . LYS A 1 243 ? 10.550 15.386 -13.382 1.00 95.56 243 LYS A CA 1
ATOM 2020 C C . LYS A 1 243 ? 11.105 14.270 -14.261 1.00 95.56 243 LYS A C 1
ATOM 2022 O O . LYS A 1 243 ? 11.646 14.553 -15.320 1.00 95.56 243 LYS A O 1
ATOM 2027 N N . SER A 1 244 ? 10.889 13.011 -13.885 1.00 94.56 244 SER A N 1
ATOM 2028 C CA . SER A 1 244 ? 11.311 11.855 -14.687 1.00 94.56 244 SER A CA 1
ATOM 2029 C C . SER A 1 244 ? 10.619 11.809 -16.050 1.00 94.56 244 SER A C 1
ATOM 2031 O O . SER A 1 244 ? 11.255 11.507 -17.054 1.00 94.56 244 SER A O 1
ATOM 2033 N N . TYR A 1 245 ? 9.327 12.130 -16.090 1.00 93.19 245 TYR A N 1
ATOM 2034 C 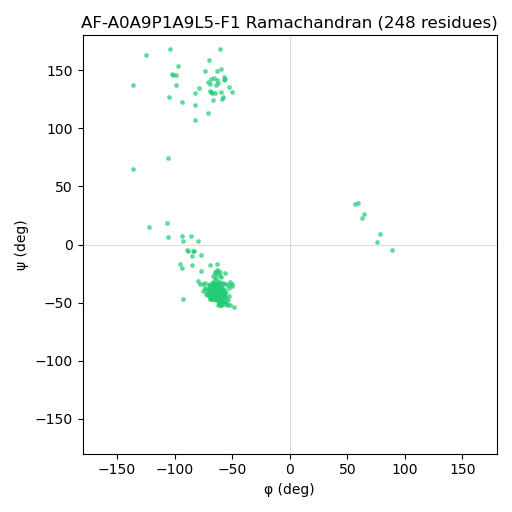CA . TYR A 1 245 ? 8.521 12.160 -17.308 1.00 93.19 245 TYR A CA 1
ATOM 2035 C C . TYR A 1 245 ? 8.905 13.310 -18.251 1.00 93.19 245 TYR A C 1
ATOM 2037 O O . TYR A 1 245 ? 8.838 13.164 -19.467 1.00 93.19 245 TYR A O 1
ATOM 2045 N N . LEU A 1 246 ? 9.318 14.450 -17.694 1.00 94.06 246 LEU A N 1
ATOM 2046 C CA . LEU A 1 246 ? 9.749 15.644 -18.426 1.00 94.06 246 LEU A CA 1
ATOM 2047 C C . LEU A 1 246 ? 11.268 15.700 -18.659 1.00 94.06 246 LEU A C 1
ATOM 2049 O O . LEU A 1 246 ? 11.762 16.728 -19.118 1.00 94.06 246 LEU A O 1
ATOM 2053 N N . GLU A 1 247 ? 12.002 14.631 -18.330 1.00 91.25 247 GLU A N 1
ATOM 2054 C CA . GLU A 1 247 ? 13.467 14.546 -18.450 1.00 91.25 247 GLU A CA 1
ATOM 2055 C C . GLU A 1 247 ? 14.216 15.652 -17.674 1.00 91.25 247 GLU A C 1
ATOM 2057 O O . GLU A 1 247 ? 15.254 16.160 -18.096 1.00 91.25 247 GLU A O 1
ATOM 2062 N N . MET A 1 248 ? 13.678 16.041 -16.517 1.00 93.00 248 MET A N 1
ATOM 2063 C CA . MET A 1 248 ? 14.265 17.013 -15.598 1.00 93.00 248 MET A CA 1
ATOM 2064 C C . MET A 1 248 ? 15.045 16.324 -14.472 1.00 93.00 248 MET A C 1
ATOM 2066 O O . MET A 1 248 ? 14.715 15.215 -14.047 1.00 93.00 248 MET A O 1
ATOM 2070 N N . ASP A 1 249 ? 16.036 17.029 -13.927 1.00 87.44 249 ASP A N 1
ATOM 2071 C CA . ASP A 1 249 ? 16.780 16.572 -12.755 1.00 87.44 249 ASP A CA 1
ATOM 2072 C C . ASP A 1 249 ? 15.877 16.499 -11.521 1.00 87.44 249 ASP A C 1
ATOM 2074 O O . ASP A 1 249 ? 15.176 17.463 -11.190 1.00 87.44 249 ASP A O 1
ATOM 2078 N N . TRP A 1 250 ? 15.926 15.352 -10.838 1.00 84.12 250 TRP A N 1
ATOM 2079 C CA . TRP A 1 250 ? 15.233 15.125 -9.572 1.00 84.12 250 TRP A CA 1
ATOM 2080 C C . TRP A 1 250 ? 16.067 15.466 -8.335 1.00 84.12 250 TRP A C 1
ATOM 2082 O O . TRP A 1 250 ? 17.315 15.353 -8.386 1.00 84.12 250 TRP A O 1
#